Protein AF-A0A381NT68-F1 (afdb_monomer)

Foldseek 3Di:
DPPVVVLVCLLLDPDPSVVVVVVVVVVVVVVVLVVCCPDPPCNLVSLLVVLVVLLVVLQVVLLVLLQLLLQVLLLVLQVQLPDDDPCLLVLLLCLLLCLLVVLLVVVVVVLVVCLVVDVVSVVLPDPVLNVQSVCVSCVLSVVLSVLLCVLCPPVSSVSSLSSSLSSSSNSLSNVLSVLSNVLSVLVPDDDDPVVVVVVLVVSLVSNLVSLVLCQLLVPPPRHPSNSVVVSVVSNVSSVVSSCLLPDPPHSDPCSSVSSNVSSVSSNVSNSVSSNVSSNCVSVVVDVDDDRSVRSVVVD

Radius of gyration: 21.96 Å; Cα contacts (8 Å, |Δi|>4): 282; chains: 1; bounding box: 60×40×51 Å

Nearest PDB structures (foldseek):
  6iv3-assembly1_A  TM=1.806E-01  e=2.555E+00  Klebsiella pneumoniae IS53
  2d4c-assembly2_D  TM=2.344E-01  e=5.530E+00  Homo sapiens
  7jh5-assembly2_B  TM=1.763E-01  e=2.906E+00  synthetic construct

Secondary structure (DSSP, 8-state):
--HHHHHHHHHT--SGGGGHHHHHHHHHHHHHHHHHHT-TTTHHHHHHHHHHHHHHHHHHHHHHHHHHHHHHHHHHHHHHHSS--TTHHHHHHHHHHHHHHHHHHHHHHHHHHHHHH-HHHHTTSSHHHHHHHHHHHHHHHHHHHHHHHHHHGGGGGSHHHHHHHHHHHHHHHHHHHHHHHHHHHHTTS---HHHHHHHHHHHHHHHHHHHHHHHHTT-TT--TTTHHHHHHHHHHHHHHHHHHHHSTT-S-S-HHHHHHHHHHHHHHHHHHHHHHHHHHHHTT--S-S--HHHHHHT-

Solvent-accessible surface area (backbone atoms only — not comparable to full-atom values): 15620 Å² total; per-residue (Å²): 131,56,78,66,54,57,53,52,52,42,57,49,44,92,52,79,69,38,54,51,56,60,49,51,52,49,51,51,53,50,50,52,51,56,55,45,54,67,36,91,89,50,8,66,60,51,40,53,50,51,25,51,51,48,50,51,52,53,46,54,42,27,44,49,49,35,57,38,60,43,45,64,29,45,50,54,9,52,63,55,26,70,56,87,52,99,55,30,20,63,53,9,46,50,33,40,67,42,23,36,59,52,36,49,52,53,48,49,53,51,49,55,54,45,30,75,77,27,70,77,49,35,74,56,66,39,72,66,48,56,50,50,51,51,52,49,40,50,52,52,36,51,51,51,45,53,51,47,50,64,73,40,50,81,48,45,64,36,42,45,53,9,20,26,46,6,45,25,36,45,47,49,33,50,59,45,45,49,41,52,52,48,38,58,53,44,74,79,42,75,83,53,66,69,60,54,49,55,50,47,52,53,50,47,55,46,41,42,49,32,46,48,48,34,13,67,65,58,56,75,97,42,26,75,62,39,32,66,53,52,42,49,51,50,49,52,55,51,56,49,50,57,50,45,49,68,42,99,86,28,55,48,95,55,50,52,60,54,50,44,54,33,32,52,44,25,48,56,40,33,54,48,44,56,49,48,56,47,50,35,60,72,68,66,56,64,94,73,72,72,50,69,70,42,58,72,65,73,113

Organism: NCBI:txid408172

pLDDT: mean 74.35, std 14.59, range [37.28, 95.38]

Mean predicted aligned error: 11.03 Å

Sequence (299 aa):
MTRLEAVRDLSRSEHPTSLALPLVMGALCAGAIFWGLRNPEWGDSLRSMLGMGLVVIFIAWQFAQAWWMRVPFREFALVRSEVDGADASQQGQLLNALSPALWMAVGFVVFIVLARYSDSFNNQFDTFFKFSWVALMLGLGTTVFLLLRRMQGDAATDARVAAFSGWFALGYWGFLAYHAGVLLYSLSRDPSFVFDLVFMFITILVAIYSLSVQALKAEGIINRQNVIFYATAFTIAYGASSFFLTADEGLISDPKTVGRVAHIIVLASGMLVLLLANYNFLTGRGLMKKGFFEALRGQ

Structure (mmCIF, N/CA/C/O backbone):
data_AF-A0A381NT68-F1
#
_entry.id   AF-A0A381NT68-F1
#
loop_
_atom_site.group_PDB
_atom_site.id
_atom_site.type_symbol
_atom_site.label_atom_id
_atom_site.label_alt_id
_atom_site.label_comp_id
_atom_site.label_asym_id
_atom_site.label_entity_id
_atom_site.label_seq_id
_atom_site.pdbx_PDB_ins_code
_atom_site.Cartn_x
_atom_site.Cartn_y
_atom_site.Cartn_z
_atom_site.occupancy
_atom_site.B_iso_or_equiv
_atom_site.auth_seq_id
_atom_site.auth_comp_id
_atom_site.auth_asym_id
_atom_site.auth_atom_id
_atom_site.pdbx_PDB_model_num
ATOM 1 N N . MET A 1 1 ? 38.666 15.332 13.568 1.00 46.75 1 MET A N 1
ATOM 2 C CA . MET A 1 1 ? 37.367 14.948 12.980 1.00 46.75 1 MET A CA 1
ATOM 3 C C . MET A 1 1 ? 37.585 13.748 12.088 1.00 46.75 1 MET A C 1
ATOM 5 O O . MET A 1 1 ? 38.364 13.823 11.143 1.00 46.75 1 MET A O 1
ATOM 9 N N . THR A 1 2 ? 36.979 12.620 12.430 1.00 52.84 2 THR A N 1
ATOM 10 C CA . THR A 1 2 ? 37.013 11.426 11.578 1.00 52.84 2 THR A CA 1
ATOM 11 C C . THR A 1 2 ? 36.153 11.659 10.330 1.00 52.84 2 THR A C 1
ATOM 13 O O . THR A 1 2 ? 35.186 12.418 10.363 1.00 52.84 2 THR A O 1
ATOM 16 N N . ARG A 1 3 ? 36.485 11.021 9.197 1.00 54.34 3 ARG A N 1
ATOM 17 C CA . ARG A 1 3 ? 35.744 11.199 7.926 1.00 54.34 3 ARG A CA 1
ATOM 18 C C . ARG A 1 3 ? 34.244 10.871 8.053 1.00 54.34 3 ARG A C 1
ATOM 20 O O . ARG A 1 3 ? 33.433 11.443 7.336 1.00 54.34 3 ARG A O 1
ATOM 27 N N . LEU A 1 4 ? 33.885 9.999 8.996 1.00 55.06 4 LEU A N 1
ATOM 28 C CA . LEU A 1 4 ? 32.507 9.632 9.336 1.00 55.06 4 LEU A CA 1
ATOM 29 C C . LEU A 1 4 ? 31.750 10.730 10.100 1.00 55.06 4 LEU A C 1
ATOM 31 O O . LEU A 1 4 ? 30.555 10.906 9.874 1.00 55.06 4 LEU A O 1
ATOM 35 N N . GLU A 1 5 ? 32.425 11.498 10.958 1.00 55.91 5 GLU A N 1
ATOM 36 C CA . GLU A 1 5 ? 31.819 12.641 11.660 1.00 55.91 5 GLU A CA 1
ATOM 37 C C . GLU A 1 5 ? 31.488 13.774 10.688 1.00 55.91 5 GLU A C 1
ATOM 39 O O . GLU A 1 5 ? 30.392 14.317 10.746 1.00 55.91 5 GLU A O 1
ATOM 44 N N . ALA A 1 6 ? 32.370 14.050 9.723 1.00 59.44 6 ALA A N 1
ATOM 45 C CA . ALA A 1 6 ? 32.128 15.073 8.706 1.00 59.44 6 ALA A CA 1
ATOM 46 C C . ALA A 1 6 ? 30.914 14.745 7.814 1.00 59.44 6 ALA A C 1
ATOM 48 O O . ALA A 1 6 ? 30.095 15.618 7.539 1.00 59.44 6 ALA A O 1
ATOM 49 N N . VAL A 1 7 ? 30.757 13.478 7.404 1.00 57.12 7 VAL A N 1
ATOM 50 C CA . VAL A 1 7 ? 29.578 13.016 6.643 1.00 57.12 7 VAL A CA 1
ATOM 51 C C . VAL A 1 7 ? 28.308 13.104 7.492 1.00 57.12 7 VAL A C 1
ATOM 53 O O . VAL A 1 7 ? 27.263 13.533 7.001 1.00 57.12 7 VAL A O 1
ATOM 56 N N . ARG A 1 8 ? 28.395 12.750 8.779 1.00 55.47 8 ARG A N 1
ATOM 57 C CA . ARG A 1 8 ? 27.272 12.851 9.717 1.00 55.47 8 ARG A CA 1
ATOM 58 C C . ARG A 1 8 ? 26.826 14.300 9.911 1.00 55.47 8 ARG A C 1
ATOM 60 O O . ARG A 1 8 ? 25.625 14.559 9.881 1.00 55.47 8 ARG A O 1
ATOM 67 N N . ASP A 1 9 ? 27.760 15.229 10.061 1.00 59.91 9 ASP A N 1
ATOM 68 C CA . ASP A 1 9 ? 27.459 16.642 10.293 1.00 59.91 9 ASP A CA 1
ATOM 69 C C . ASP A 1 9 ? 26.921 17.324 9.022 1.00 59.91 9 ASP A C 1
ATOM 71 O O . ASP A 1 9 ? 25.969 18.098 9.099 1.00 59.91 9 ASP A O 1
ATOM 75 N N . LEU A 1 10 ? 27.418 16.948 7.834 1.00 57.28 10 LEU A N 1
ATOM 76 C CA . LEU A 1 10 ? 26.854 17.372 6.543 1.00 57.28 10 LEU A CA 1
ATOM 77 C C . LEU A 1 10 ? 25.432 16.843 6.311 1.00 57.28 10 LEU A C 1
ATOM 79 O O . LEU A 1 10 ? 24.591 17.580 5.803 1.00 57.28 10 LEU A O 1
ATOM 83 N N . SER A 1 11 ? 25.142 15.601 6.716 1.00 51.97 11 SER A N 1
ATOM 84 C CA . SER A 1 11 ? 23.798 15.009 6.593 1.00 51.97 11 SER A CA 1
ATOM 85 C C . SER A 1 11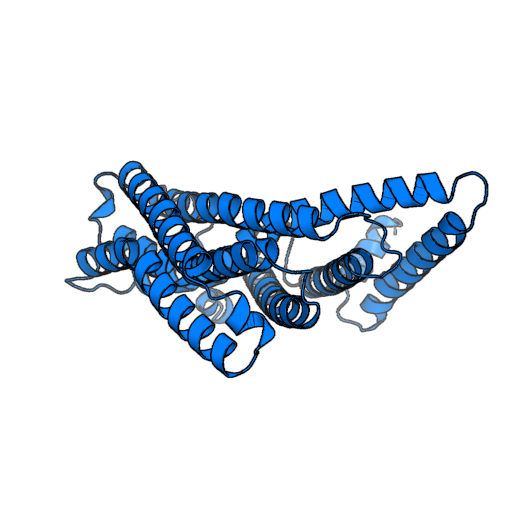 ? 22.748 15.640 7.518 1.00 51.97 11 SER A C 1
ATOM 87 O O . SER A 1 11 ? 21.554 15.463 7.292 1.00 51.97 11 SER A O 1
ATOM 89 N N . ARG A 1 12 ? 23.192 16.354 8.562 1.00 55.38 12 ARG A N 1
ATOM 90 C CA . ARG A 1 12 ? 22.350 16.998 9.585 1.00 55.38 12 ARG A CA 1
ATOM 91 C C . ARG A 1 12 ? 22.289 18.521 9.448 1.00 55.38 12 ARG A C 1
ATOM 93 O O . ARG A 1 12 ? 21.666 19.169 10.284 1.00 55.38 12 ARG A O 1
ATOM 100 N N . SER A 1 13 ? 22.967 19.099 8.456 1.00 56.06 13 SER A N 1
ATOM 101 C CA . SER A 1 13 ? 23.083 20.551 8.326 1.00 56.06 13 SER A CA 1
ATOM 102 C C . SER A 1 13 ? 21.838 21.151 7.652 1.00 56.06 13 SER A C 1
ATOM 104 O O . SER A 1 13 ? 21.395 20.690 6.600 1.00 56.06 13 SER A O 1
ATOM 106 N N . GLU A 1 14 ? 21.271 22.194 8.264 1.00 53.69 14 GLU A N 1
ATOM 107 C CA . GLU A 1 14 ? 20.114 22.946 7.742 1.00 53.69 14 GLU A CA 1
ATOM 108 C C . GLU A 1 14 ? 20.498 23.918 6.608 1.00 53.69 14 GLU A C 1
ATOM 110 O O . GLU A 1 14 ? 19.637 24.518 5.966 1.00 53.69 14 GLU A O 1
ATOM 115 N N . HIS A 1 15 ? 21.796 24.076 6.336 1.00 56.41 15 HIS A N 1
ATOM 116 C CA . HIS A 1 15 ? 22.302 24.963 5.293 1.00 56.41 15 HIS A CA 1
ATOM 117 C C . HIS A 1 15 ? 22.170 24.312 3.903 1.00 56.41 15 HIS A C 1
ATOM 119 O O . HIS A 1 15 ? 22.427 23.117 3.777 1.00 56.41 15 HIS A O 1
ATOM 125 N N . PRO A 1 16 ? 21.895 25.071 2.821 1.00 55.91 16 PRO A N 1
ATOM 126 C CA . PRO A 1 16 ? 21.795 24.541 1.450 1.00 55.91 16 PRO A CA 1
ATOM 127 C C . PRO A 1 16 ? 23.047 23.796 0.949 1.00 55.91 16 PRO A C 1
ATOM 129 O O . PRO A 1 16 ? 22.972 23.043 -0.019 1.00 55.91 16 PRO A O 1
ATOM 132 N N . THR A 1 17 ? 24.195 23.940 1.619 1.00 57.81 17 THR A N 1
ATOM 133 C CA . THR A 1 17 ? 25.401 23.133 1.373 1.00 57.81 17 THR A CA 1
ATOM 134 C C . THR A 1 17 ? 25.223 21.648 1.715 1.00 57.81 17 THR A C 1
ATOM 136 O O . THR A 1 17 ? 25.978 20.827 1.195 1.00 57.81 17 THR A O 1
ATOM 139 N N . SER A 1 18 ? 24.209 21.262 2.499 1.00 55.94 18 SER A N 1
ATOM 140 C CA . SER A 1 18 ? 23.837 19.856 2.728 1.00 55.94 18 SER A CA 1
ATOM 141 C C . SER A 1 18 ? 23.364 19.139 1.460 1.00 55.94 18 SER A C 1
ATOM 143 O O . SER A 1 18 ? 23.490 17.919 1.382 1.00 55.94 18 SER A O 1
ATOM 145 N N . LEU A 1 19 ? 22.905 19.872 0.435 1.00 57.62 19 LEU A N 1
ATOM 146 C CA . LEU A 1 19 ? 22.553 19.322 -0.882 1.00 57.62 19 LEU A CA 1
ATOM 147 C C . LEU A 1 19 ? 23.780 19.036 -1.758 1.00 57.62 19 LEU A C 1
ATOM 149 O O . LEU A 1 19 ? 23.707 18.204 -2.662 1.00 57.62 19 LEU A O 1
ATOM 153 N N . ALA A 1 20 ? 24.921 19.676 -1.485 1.00 66.44 20 ALA A N 1
ATOM 154 C CA . ALA A 1 20 ? 26.130 19.505 -2.287 1.00 66.44 20 ALA A CA 1
ATOM 155 C C . ALA A 1 20 ? 26.689 18.080 -2.184 1.00 66.44 20 ALA A C 1
ATOM 157 O O . ALA A 1 20 ? 27.113 17.511 -3.185 1.00 66.44 20 ALA A O 1
ATOM 158 N N . LEU A 1 21 ? 26.650 17.474 -0.994 1.00 63.72 21 LEU A N 1
ATOM 159 C CA . LEU A 1 21 ? 27.152 16.115 -0.785 1.00 63.72 21 LEU A CA 1
ATOM 160 C C . LEU A 1 21 ? 26.331 15.051 -1.554 1.00 63.72 21 LEU A C 1
ATOM 162 O O . LEU A 1 21 ? 26.947 14.288 -2.302 1.00 63.72 21 LEU A O 1
ATOM 166 N N . PRO A 1 22 ? 24.984 15.009 -1.462 1.00 58.69 22 PRO A N 1
ATOM 167 C CA . PRO A 1 22 ? 24.147 14.157 -2.309 1.00 58.69 22 PRO A CA 1
ATOM 168 C C . PRO A 1 22 ? 24.392 14.362 -3.804 1.00 58.69 22 PRO A C 1
ATOM 170 O O . PRO A 1 22 ? 24.478 13.386 -4.544 1.00 58.69 22 PRO A O 1
ATOM 173 N N . LEU A 1 23 ? 24.536 15.615 -4.250 1.00 63.38 23 LEU A N 1
ATOM 174 C CA . LEU A 1 23 ? 24.749 15.936 -5.661 1.00 63.38 23 LEU A CA 1
ATOM 175 C C . LEU A 1 23 ? 26.112 15.455 -6.163 1.00 63.38 23 LEU A C 1
ATOM 177 O O . LEU A 1 23 ? 26.181 14.816 -7.208 1.00 63.38 23 LEU A O 1
ATOM 181 N N . VAL A 1 24 ? 27.189 15.708 -5.415 1.00 73.25 24 VAL A N 1
ATOM 182 C CA . VAL A 1 24 ? 28.545 15.271 -5.782 1.00 73.25 24 VAL A CA 1
ATOM 183 C C . VAL A 1 24 ? 28.647 13.749 -5.756 1.00 73.25 24 VAL A C 1
ATOM 185 O O . VAL A 1 24 ? 29.158 13.160 -6.706 1.00 73.25 24 VAL A O 1
ATOM 188 N N . MET A 1 25 ? 28.124 13.090 -4.717 1.00 67.62 25 MET A N 1
ATOM 189 C CA . MET A 1 25 ? 28.083 11.625 -4.681 1.00 67.62 25 MET A CA 1
ATOM 190 C C . MET A 1 25 ? 27.246 11.055 -5.825 1.00 67.62 25 MET A C 1
ATOM 192 O O . MET A 1 25 ? 27.678 10.101 -6.467 1.00 67.62 25 MET A O 1
ATOM 196 N N . GLY A 1 26 ? 26.082 11.646 -6.102 1.00 66.19 26 GLY A N 1
ATOM 197 C CA . GLY A 1 26 ? 25.217 11.247 -7.208 1.00 66.19 26 GLY A CA 1
ATOM 198 C C . GLY A 1 26 ? 25.921 11.374 -8.555 1.00 66.19 26 GLY A C 1
ATOM 199 O O . GLY A 1 26 ? 25.925 10.421 -9.329 1.00 66.19 26 GLY A O 1
ATOM 200 N N . ALA A 1 27 ? 26.591 12.501 -8.803 1.00 70.62 27 ALA A N 1
ATOM 201 C CA . ALA A 1 27 ? 27.352 12.743 -10.025 1.00 70.62 27 ALA A CA 1
ATOM 202 C C . ALA A 1 27 ? 28.530 11.770 -10.183 1.00 70.62 27 ALA A C 1
ATOM 204 O O . ALA A 1 27 ? 28.732 11.227 -11.268 1.00 70.62 27 ALA A O 1
ATOM 205 N N . LEU A 1 28 ? 29.277 11.497 -9.107 1.00 72.31 28 LEU A N 1
ATOM 206 C CA . LEU A 1 28 ? 30.378 10.528 -9.125 1.00 72.31 28 LEU A CA 1
ATOM 207 C C . LEU A 1 28 ? 29.882 9.103 -9.387 1.00 72.31 28 LEU A C 1
ATOM 209 O O . LEU A 1 28 ? 30.454 8.403 -10.220 1.00 72.31 28 LEU A O 1
ATOM 213 N N . CYS A 1 29 ? 28.802 8.683 -8.724 1.00 72.25 29 CYS A N 1
ATOM 214 C CA . CYS A 1 29 ? 28.205 7.367 -8.946 1.00 72.25 29 CYS A CA 1
ATOM 215 C C . CYS A 1 29 ? 27.664 7.237 -10.374 1.00 72.25 29 CYS A C 1
ATOM 217 O O . CYS A 1 29 ? 27.936 6.243 -11.043 1.00 72.25 29 CYS A O 1
ATOM 219 N N . ALA A 1 30 ? 26.952 8.253 -10.870 1.00 69.50 30 ALA A N 1
ATOM 220 C CA . ALA A 1 30 ? 26.434 8.279 -12.234 1.00 69.50 30 ALA A CA 1
ATOM 221 C C . ALA A 1 30 ? 27.566 8.240 -13.272 1.00 69.50 30 ALA A C 1
ATOM 223 O O . ALA A 1 30 ? 27.490 7.471 -14.227 1.00 69.50 30 ALA A O 1
ATOM 224 N N . GLY A 1 31 ? 28.639 9.007 -13.060 1.00 69.81 31 GLY A N 1
ATOM 225 C CA . GLY A 1 31 ? 29.823 9.000 -13.919 1.00 69.81 31 GLY A CA 1
ATOM 226 C C . GLY A 1 31 ? 30.535 7.646 -13.937 1.00 69.81 31 GLY A C 1
ATOM 227 O O . GLY A 1 31 ? 30.887 7.157 -15.009 1.00 69.81 31 GLY A O 1
ATOM 228 N N . ALA A 1 32 ? 30.688 7.004 -12.774 1.00 75.31 32 ALA A N 1
ATOM 229 C CA . ALA A 1 32 ? 31.284 5.672 -12.663 1.00 75.31 32 ALA A CA 1
ATOM 230 C C . ALA A 1 32 ? 30.448 4.602 -13.383 1.00 75.31 32 ALA A C 1
ATOM 232 O O . ALA A 1 32 ? 30.998 3.796 -14.133 1.00 75.31 32 ALA A O 1
ATOM 233 N N . ILE A 1 33 ? 29.122 4.626 -13.209 1.00 75.62 33 ILE A N 1
ATOM 234 C CA . ILE A 1 33 ? 28.195 3.725 -13.910 1.00 75.62 33 ILE A CA 1
ATOM 235 C C . ILE A 1 33 ? 28.261 3.965 -15.419 1.00 75.62 33 ILE A C 1
ATOM 237 O O . ILE A 1 33 ? 28.401 3.016 -16.184 1.00 75.62 33 ILE A O 1
ATOM 241 N N . PHE A 1 34 ? 28.211 5.224 -15.858 1.00 74.62 34 PHE A N 1
ATOM 242 C CA . PHE A 1 34 ? 28.262 5.583 -17.274 1.00 74.62 34 PHE A CA 1
ATOM 243 C C . PHE A 1 34 ? 29.547 5.105 -17.952 1.00 74.62 34 PHE A C 1
ATOM 245 O O . PHE A 1 34 ? 29.497 4.525 -19.037 1.00 74.62 34 PHE A O 1
ATOM 252 N N . TRP A 1 35 ? 30.697 5.333 -17.314 1.00 75.94 35 TRP A N 1
ATOM 253 C CA . TRP A 1 35 ? 31.979 4.887 -17.849 1.00 75.94 35 TRP A CA 1
ATOM 254 C C . TRP A 1 35 ? 32.077 3.361 -17.853 1.00 75.94 35 TRP A C 1
ATOM 256 O O . TRP A 1 35 ? 32.504 2.776 -18.846 1.00 75.94 35 TRP A O 1
ATOM 266 N N . GLY A 1 36 ? 31.609 2.711 -16.786 1.00 80.12 36 GLY A N 1
ATOM 267 C CA . GLY A 1 36 ? 31.635 1.260 -16.690 1.00 80.12 36 GLY A CA 1
ATOM 268 C C . GLY A 1 36 ? 30.736 0.552 -17.701 1.00 80.12 36 GLY A C 1
ATOM 269 O O . GLY A 1 36 ? 31.149 -0.439 -18.294 1.00 80.12 36 GLY A O 1
ATOM 270 N N . LEU A 1 37 ? 29.545 1.089 -17.976 1.00 76.50 37 LEU A N 1
ATOM 271 C CA . LEU A 1 37 ? 28.632 0.539 -18.985 1.00 76.50 37 LEU A CA 1
ATOM 272 C C . LEU A 1 37 ? 29.198 0.610 -20.411 1.00 76.50 37 LEU A C 1
ATOM 274 O O . LEU A 1 37 ? 28.753 -0.139 -21.274 1.00 76.50 37 LEU A O 1
ATOM 278 N N . ARG A 1 38 ? 30.163 1.500 -20.671 1.00 78.25 38 ARG A N 1
ATOM 279 C CA . ARG A 1 38 ? 30.839 1.634 -21.972 1.00 78.25 38 ARG A CA 1
ATOM 280 C C . ARG A 1 38 ? 32.110 0.795 -22.086 1.00 78.25 38 ARG A C 1
ATOM 282 O O . ARG A 1 38 ? 32.767 0.848 -23.124 1.00 78.25 38 ARG A O 1
ATOM 289 N N . ASN A 1 39 ? 32.486 0.053 -21.043 1.00 84.25 39 ASN A N 1
ATOM 290 C CA . ASN A 1 39 ? 33.655 -0.806 -21.110 1.00 84.25 39 ASN A CA 1
ATOM 291 C C . ASN A 1 39 ? 33.363 -2.044 -21.988 1.00 84.25 39 ASN A C 1
ATOM 293 O O . ASN A 1 39 ? 32.396 -2.754 -21.714 1.00 84.25 39 ASN A O 1
ATOM 297 N N . PRO A 1 40 ? 34.185 -2.336 -23.011 1.00 84.31 40 PRO A N 1
ATOM 298 C CA . PRO A 1 40 ? 33.915 -3.417 -23.959 1.00 84.31 40 PRO A CA 1
ATOM 299 C C . PRO A 1 40 ? 34.080 -4.829 -23.376 1.00 84.31 40 PRO A C 1
ATOM 301 O O . PRO A 1 40 ? 33.546 -5.772 -23.948 1.00 84.31 40 PRO A O 1
ATOM 304 N N . GLU A 1 41 ? 34.803 -5.002 -22.265 1.00 87.38 41 GLU A N 1
ATOM 305 C CA . GLU A 1 41 ? 35.060 -6.326 -21.677 1.00 87.38 41 GLU A CA 1
ATOM 306 C C . GLU A 1 41 ? 34.010 -6.729 -20.634 1.00 87.38 41 GLU A C 1
ATOM 308 O O . GLU A 1 41 ? 33.671 -7.904 -20.510 1.00 87.38 41 GLU A O 1
ATOM 313 N N . TRP A 1 42 ? 33.493 -5.767 -19.865 1.00 83.38 42 TRP A N 1
ATOM 314 C CA . TRP A 1 42 ? 32.601 -6.042 -18.730 1.00 83.38 42 TRP A CA 1
ATOM 315 C C . TRP A 1 42 ? 31.348 -5.162 -18.673 1.00 83.38 42 TRP A C 1
ATOM 317 O O . TRP A 1 42 ? 30.547 -5.319 -17.749 1.00 83.38 42 TRP A O 1
ATOM 327 N N . GLY A 1 43 ? 31.126 -4.282 -19.653 1.00 80.62 43 GLY A N 1
ATOM 328 C CA . GLY A 1 43 ? 29.952 -3.406 -19.715 1.00 80.62 43 GLY A CA 1
ATOM 329 C C . GLY A 1 43 ? 28.627 -4.171 -19.722 1.00 80.62 43 GLY A C 1
ATOM 330 O O . GLY A 1 43 ? 27.715 -3.810 -18.977 1.00 80.62 43 GLY A O 1
ATOM 331 N N . ASP A 1 44 ? 28.541 -5.280 -20.460 1.00 79.12 44 ASP A N 1
ATOM 332 C CA . ASP A 1 44 ? 27.335 -6.123 -20.510 1.00 79.12 44 ASP A CA 1
ATOM 333 C C . ASP A 1 44 ? 27.074 -6.853 -19.187 1.00 79.12 44 ASP A C 1
ATOM 335 O O . ASP A 1 44 ? 25.937 -6.923 -18.714 1.00 79.12 44 ASP A O 1
ATOM 339 N N . SER A 1 45 ? 28.134 -7.341 -18.536 1.00 80.56 45 SER A N 1
ATOM 340 C CA . SER A 1 45 ? 28.038 -7.959 -17.209 1.00 80.56 45 SER A CA 1
ATOM 341 C C . SER A 1 45 ? 27.596 -6.938 -16.156 1.00 80.56 45 SER A C 1
ATOM 343 O O . SER A 1 45 ? 26.687 -7.202 -15.366 1.00 80.56 45 SER A O 1
ATOM 345 N N . LEU A 1 46 ? 28.156 -5.723 -16.201 1.00 78.06 46 LEU A N 1
ATOM 346 C CA . LEU A 1 46 ? 27.743 -4.611 -15.347 1.00 78.06 46 LEU A CA 1
ATOM 347 C C . LEU A 1 46 ? 26.283 -4.219 -15.602 1.00 78.06 46 LEU A C 1
ATOM 349 O O . LEU A 1 46 ? 25.545 -4.007 -14.642 1.00 78.06 46 LEU A O 1
ATOM 353 N N . ARG A 1 47 ? 25.845 -4.165 -16.867 1.00 74.81 47 ARG A N 1
ATOM 354 C CA . ARG A 1 47 ? 24.447 -3.917 -17.247 1.00 74.81 47 ARG A CA 1
ATOM 355 C C . ARG A 1 47 ? 23.538 -4.988 -16.638 1.00 74.81 47 ARG A C 1
ATOM 357 O O . ARG A 1 47 ? 22.589 -4.651 -15.938 1.00 74.81 47 ARG A O 1
ATOM 364 N N . SER A 1 48 ? 23.862 -6.269 -16.796 1.00 74.69 48 SER A N 1
ATOM 365 C CA . SER A 1 48 ? 23.074 -7.356 -16.198 1.00 74.69 48 SER A CA 1
ATOM 366 C C . SER A 1 48 ? 23.036 -7.285 -14.665 1.00 74.69 48 SER A C 1
ATOM 368 O O . SER A 1 48 ? 21.980 -7.480 -14.062 1.00 74.69 48 SER A O 1
ATOM 370 N N . MET A 1 49 ? 24.167 -6.989 -14.017 1.00 76.19 49 MET A N 1
ATOM 371 C CA . MET A 1 49 ? 24.260 -6.872 -12.557 1.00 76.19 49 MET A CA 1
ATOM 372 C C . MET A 1 49 ? 23.439 -5.690 -12.031 1.00 76.19 49 MET A C 1
ATOM 374 O O . MET A 1 49 ? 22.685 -5.841 -11.070 1.00 76.19 49 MET A O 1
ATOM 378 N N . LEU A 1 50 ? 23.551 -4.519 -12.666 1.00 73.94 50 LEU A N 1
ATOM 379 C CA . LEU A 1 50 ? 22.771 -3.334 -12.314 1.00 73.94 50 LEU A CA 1
ATOM 380 C C . LEU A 1 50 ? 21.278 -3.555 -12.568 1.00 73.94 50 LEU A C 1
ATOM 382 O O . LEU A 1 50 ? 20.469 -3.148 -11.740 1.00 73.94 50 LEU A O 1
ATOM 386 N N . GLY A 1 51 ? 20.906 -4.250 -13.646 1.00 69.88 51 GLY A N 1
ATOM 387 C CA . GLY A 1 51 ? 19.519 -4.626 -13.922 1.00 69.88 51 GLY A CA 1
ATOM 388 C C . GLY A 1 51 ? 18.945 -5.527 -12.834 1.00 69.88 51 GLY A C 1
ATOM 389 O O . GLY A 1 51 ? 17.878 -5.242 -12.296 1.00 69.88 51 GLY A O 1
ATOM 390 N N . MET A 1 52 ? 19.691 -6.552 -12.414 1.00 70.25 52 MET A N 1
ATOM 391 C CA . MET A 1 52 ? 19.289 -7.416 -11.301 1.00 70.25 52 MET A CA 1
ATOM 392 C C . MET A 1 52 ? 19.211 -6.649 -9.972 1.00 70.25 52 MET A C 1
ATOM 394 O O . MET A 1 52 ? 18.251 -6.809 -9.219 1.00 70.25 52 MET A O 1
ATOM 398 N N . GLY A 1 53 ? 20.178 -5.770 -9.700 1.00 72.44 53 GLY A N 1
ATOM 399 C CA . GLY A 1 53 ? 20.160 -4.890 -8.532 1.00 72.44 53 GLY A CA 1
ATOM 400 C C . GLY A 1 53 ? 18.937 -3.970 -8.514 1.00 72.44 53 GLY A C 1
ATOM 401 O O . GLY A 1 53 ? 18.286 -3.835 -7.478 1.00 72.44 53 GLY A O 1
ATOM 402 N N . LEU A 1 54 ? 18.568 -3.398 -9.664 1.00 69.56 54 LEU A N 1
ATOM 403 C CA . LEU A 1 54 ? 17.363 -2.585 -9.817 1.00 69.56 54 LEU A CA 1
ATOM 404 C C . LEU A 1 54 ? 16.091 -3.397 -9.579 1.00 69.56 54 LEU A C 1
ATOM 406 O O . LEU A 1 54 ? 15.206 -2.894 -8.897 1.00 69.56 54 LEU A O 1
ATOM 410 N N . VAL A 1 55 ? 16.006 -4.647 -10.051 1.00 68.06 55 VAL A N 1
ATOM 411 C CA . VAL A 1 55 ? 14.874 -5.540 -9.730 1.00 68.06 55 VAL A CA 1
ATOM 412 C C . VAL A 1 55 ? 14.752 -5.745 -8.225 1.00 68.06 55 VAL A C 1
ATOM 414 O O . VAL A 1 55 ? 13.660 -5.617 -7.679 1.00 68.06 55 VAL A O 1
ATOM 417 N N . VAL A 1 56 ? 15.859 -6.033 -7.535 1.00 72.06 56 VAL A N 1
ATOM 418 C CA . VAL A 1 56 ? 15.850 -6.249 -6.079 1.00 72.06 56 VAL A CA 1
ATOM 419 C C . VAL A 1 56 ? 15.417 -4.986 -5.339 1.00 72.06 56 VAL A C 1
ATOM 421 O O . VAL A 1 56 ? 14.554 -5.059 -4.464 1.00 72.06 56 VAL A O 1
ATOM 424 N N . ILE A 1 57 ? 15.967 -3.825 -5.706 1.00 71.25 57 ILE A N 1
ATOM 425 C CA . ILE A 1 57 ? 15.579 -2.531 -5.128 1.00 71.25 57 ILE A CA 1
ATOM 426 C C . ILE A 1 57 ? 14.098 -2.260 -5.396 1.00 71.25 57 ILE A C 1
ATOM 428 O O . ILE A 1 57 ? 13.370 -1.884 -4.480 1.00 71.25 57 ILE A O 1
ATOM 432 N N . PHE A 1 58 ? 13.635 -2.500 -6.621 1.00 71.12 58 PHE A N 1
ATOM 433 C CA . PHE A 1 58 ? 12.247 -2.303 -7.020 1.00 71.12 58 PHE A CA 1
ATOM 434 C C . PHE A 1 58 ? 11.286 -3.240 -6.279 1.00 71.12 58 PHE A C 1
ATOM 436 O O . PHE A 1 58 ? 10.201 -2.816 -5.895 1.00 71.12 58 PHE A O 1
ATOM 443 N N . ILE A 1 59 ? 11.680 -4.487 -6.011 1.00 71.00 59 ILE A N 1
ATOM 444 C CA . ILE A 1 59 ? 10.917 -5.435 -5.187 1.00 71.00 59 ILE A CA 1
ATOM 445 C C . ILE A 1 59 ? 10.880 -4.984 -3.725 1.00 71.00 59 ILE A C 1
ATOM 447 O O . ILE A 1 59 ? 9.802 -4.899 -3.136 1.00 71.00 59 ILE A O 1
ATOM 451 N N . ALA A 1 60 ? 12.034 -4.669 -3.131 1.00 74.38 60 ALA A N 1
ATOM 452 C CA . ALA A 1 60 ? 12.113 -4.178 -1.755 1.00 74.38 60 ALA A CA 1
ATOM 453 C C . ALA A 1 60 ? 11.285 -2.897 -1.574 1.00 74.38 60 ALA A C 1
ATOM 455 O O . ALA A 1 60 ? 10.645 -2.692 -0.541 1.00 74.38 60 ALA A O 1
ATOM 456 N N . TRP A 1 61 ? 11.238 -2.071 -2.616 1.00 76.25 61 TRP A N 1
ATOM 457 C CA . TRP A 1 61 ? 10.419 -0.876 -2.664 1.00 76.25 61 TRP A CA 1
ATOM 458 C C . TRP A 1 61 ? 8.926 -1.159 -2.549 1.00 76.25 61 TRP A C 1
ATOM 460 O O . TRP A 1 61 ? 8.246 -0.467 -1.799 1.00 76.25 61 TRP A O 1
ATOM 470 N N . GLN A 1 62 ? 8.410 -2.188 -3.220 1.00 76.56 62 GLN A N 1
ATOM 471 C CA . GLN A 1 62 ? 6.992 -2.548 -3.127 1.00 76.56 62 GLN A CA 1
ATOM 472 C C . GLN A 1 62 ? 6.572 -2.858 -1.684 1.00 76.56 62 GLN A C 1
ATOM 474 O O . GLN A 1 62 ? 5.518 -2.419 -1.218 1.00 76.56 62 GLN A O 1
ATOM 479 N N . PHE A 1 63 ? 7.439 -3.550 -0.938 1.00 78.75 63 PHE A N 1
ATOM 480 C CA . PHE A 1 63 ? 7.234 -3.780 0.493 1.00 78.75 63 PHE A CA 1
ATOM 481 C C . PHE A 1 63 ? 7.280 -2.476 1.292 1.00 78.75 63 PHE A C 1
ATOM 483 O O . PHE A 1 63 ? 6.420 -2.239 2.142 1.00 78.75 63 PHE A O 1
ATOM 490 N N . ALA A 1 64 ? 8.272 -1.623 1.025 1.00 76.25 64 ALA A N 1
ATOM 491 C CA . ALA A 1 64 ? 8.422 -0.341 1.706 1.00 76.25 64 ALA A CA 1
ATOM 492 C C . ALA A 1 64 ? 7.224 0.588 1.450 1.00 76.25 64 ALA A C 1
ATOM 494 O O . ALA A 1 64 ? 6.740 1.232 2.380 1.00 76.25 64 ALA A O 1
ATOM 495 N N . GLN A 1 65 ? 6.693 0.599 0.226 1.00 74.75 65 GLN A N 1
ATOM 496 C CA . GLN A 1 65 ? 5.496 1.338 -0.155 1.00 74.75 65 GLN A CA 1
ATOM 497 C C . GLN A 1 65 ? 4.294 0.877 0.671 1.00 74.75 65 GLN A C 1
ATOM 499 O O . GLN A 1 65 ? 3.696 1.691 1.374 1.00 74.75 65 GLN A O 1
ATOM 504 N N . ALA A 1 66 ? 3.981 -0.423 0.674 1.00 82.25 66 ALA A N 1
ATOM 505 C CA . ALA A 1 66 ? 2.892 -0.960 1.491 1.00 82.25 66 ALA A CA 1
ATOM 506 C C . ALA A 1 66 ? 3.079 -0.622 2.982 1.00 82.25 66 ALA A C 1
ATOM 508 O O . ALA A 1 66 ? 2.144 -0.187 3.665 1.00 82.25 66 ALA A O 1
ATOM 509 N N . TRP A 1 67 ? 4.306 -0.752 3.488 1.00 82.31 67 TRP A N 1
ATOM 510 C CA . TRP A 1 67 ? 4.639 -0.445 4.874 1.00 82.31 67 TRP A CA 1
ATOM 511 C C . TRP A 1 67 ? 4.408 1.032 5.207 1.00 82.31 67 TRP A C 1
ATOM 513 O O . TRP A 1 67 ? 3.743 1.330 6.199 1.00 82.31 67 TRP A O 1
ATOM 523 N N . TRP A 1 68 ? 4.918 1.970 4.411 1.00 75.38 68 TRP A N 1
ATOM 524 C CA . TRP A 1 68 ? 4.819 3.405 4.691 1.00 75.38 68 TRP A CA 1
ATOM 525 C C . TRP A 1 68 ? 3.427 3.975 4.459 1.00 75.38 68 TRP A C 1
ATOM 527 O O . TRP A 1 68 ? 2.996 4.809 5.257 1.00 75.38 68 TRP A O 1
ATOM 537 N N . MET A 1 69 ? 2.691 3.475 3.462 1.00 75.56 69 MET A N 1
ATOM 538 C CA . MET A 1 69 ? 1.292 3.853 3.234 1.00 75.56 69 MET A CA 1
ATOM 539 C C . MET A 1 69 ? 0.418 3.569 4.460 1.00 75.56 69 MET A C 1
ATOM 541 O O . MET A 1 69 ? -0.594 4.232 4.653 1.00 75.56 69 MET A O 1
ATOM 545 N N . ARG A 1 70 ? 0.824 2.654 5.355 1.00 84.69 70 ARG A N 1
ATOM 546 C CA . ARG A 1 70 ? 0.083 2.362 6.592 1.00 84.69 70 ARG A CA 1
ATOM 547 C C . ARG A 1 70 ? -0.014 3.556 7.532 1.00 84.69 70 ARG A C 1
ATOM 549 O O . ARG A 1 70 ? -0.989 3.656 8.262 1.00 84.69 70 ARG A O 1
ATOM 556 N N . VAL A 1 71 ? 1.007 4.412 7.574 1.00 79.25 71 VAL A N 1
ATOM 557 C CA . VAL A 1 71 ? 1.141 5.450 8.604 1.00 79.25 71 VAL A CA 1
ATOM 558 C C . VAL A 1 71 ? -0.036 6.430 8.587 1.00 79.25 71 VAL A C 1
ATOM 560 O O . VAL A 1 71 ? -0.702 6.516 9.616 1.00 79.25 71 VAL A O 1
ATOM 563 N N . PRO A 1 72 ? -0.383 7.107 7.474 1.00 73.50 72 PRO A N 1
ATOM 564 C CA . PRO A 1 72 ? -1.526 8.026 7.462 1.00 73.50 72 PRO A CA 1
ATOM 565 C C . PRO A 1 72 ? -2.853 7.347 7.821 1.00 73.50 72 PRO A C 1
ATOM 567 O O . PRO A 1 72 ? -3.616 7.882 8.624 1.00 73.50 72 PRO A O 1
ATOM 570 N N . PHE A 1 73 ? -3.119 6.152 7.285 1.00 82.12 73 PHE A N 1
ATOM 571 C CA . PHE A 1 73 ? -4.361 5.428 7.573 1.00 82.12 73 PHE A CA 1
ATOM 572 C C . PHE A 1 73 ? -4.437 4.974 9.029 1.00 82.12 73 PHE A C 1
ATOM 574 O O . PHE A 1 73 ? -5.504 5.020 9.635 1.00 82.12 73 PHE A O 1
ATOM 581 N N . ARG A 1 74 ? -3.302 4.579 9.610 1.00 85.12 74 ARG A N 1
ATOM 582 C CA . ARG A 1 74 ? -3.197 4.225 11.024 1.00 85.12 74 ARG A CA 1
ATOM 583 C C . ARG A 1 74 ? -3.472 5.431 11.906 1.00 85.12 74 ARG A C 1
ATOM 585 O O . ARG A 1 74 ? -4.269 5.307 12.823 1.00 85.12 74 ARG A O 1
ATOM 592 N N . GLU A 1 75 ? -2.839 6.571 11.644 1.00 80.12 75 GLU A N 1
ATOM 593 C CA . GLU A 1 75 ? -3.055 7.788 12.440 1.00 80.12 75 GLU A CA 1
ATOM 594 C C . GLU A 1 75 ? -4.522 8.219 12.393 1.00 80.12 75 GLU A C 1
ATOM 596 O O . GLU A 1 75 ? -5.119 8.509 13.426 1.00 80.12 75 GLU A O 1
ATOM 601 N N . PHE A 1 76 ? -5.130 8.180 11.207 1.00 79.38 76 PHE A N 1
ATOM 602 C CA . PHE A 1 76 ? -6.552 8.460 11.053 1.00 79.38 76 PHE A CA 1
ATOM 603 C C . PHE A 1 76 ? -7.430 7.472 11.839 1.00 79.38 76 PHE A C 1
ATOM 605 O O . PHE A 1 76 ? -8.353 7.887 12.538 1.00 79.38 76 PHE A O 1
ATOM 612 N N . ALA A 1 77 ? -7.129 6.174 11.762 1.00 85.88 77 ALA A N 1
ATOM 613 C CA . ALA A 1 77 ? -7.870 5.137 12.472 1.00 85.88 77 ALA A CA 1
ATOM 614 C C . ALA A 1 77 ? -7.727 5.237 13.998 1.00 85.88 77 ALA A C 1
ATOM 616 O O . ALA A 1 77 ? -8.708 5.019 14.703 1.00 85.88 77 ALA A O 1
ATOM 617 N N . LEU A 1 78 ? -6.544 5.604 14.506 1.00 84.81 78 LEU A N 1
ATOM 618 C CA . LEU A 1 78 ? -6.312 5.833 15.937 1.00 84.81 78 LEU A CA 1
ATOM 619 C C . LEU A 1 78 ? -7.211 6.955 16.457 1.00 84.81 78 LEU A C 1
ATOM 621 O O . LEU A 1 78 ? -7.996 6.719 17.371 1.00 84.81 78 LEU A O 1
ATOM 625 N N . VAL A 1 79 ? -7.188 8.119 15.800 1.00 81.44 79 VAL A N 1
ATOM 626 C CA . VAL A 1 79 ? -8.035 9.266 16.174 1.00 81.44 79 VAL A CA 1
ATOM 627 C C . VAL A 1 79 ? -9.513 8.880 16.175 1.00 81.44 79 VAL A C 1
ATOM 629 O O . VAL A 1 79 ? -10.261 9.260 17.067 1.00 81.44 79 VAL A O 1
ATOM 632 N N . ARG A 1 80 ? -9.954 8.095 15.187 1.00 83.50 80 ARG A N 1
ATOM 633 C CA . ARG A 1 80 ? -11.346 7.636 15.113 1.00 83.50 80 ARG A CA 1
ATOM 634 C C . ARG A 1 80 ? -11.703 6.580 16.158 1.00 83.50 80 ARG A C 1
ATOM 636 O O . ARG A 1 80 ? -12.869 6.498 16.521 1.00 83.50 80 ARG A O 1
ATOM 643 N N . SER A 1 81 ? -10.737 5.792 16.625 1.00 85.12 81 SER A N 1
ATOM 644 C CA . SER A 1 81 ? -10.948 4.771 17.659 1.00 85.12 81 SER A CA 1
ATOM 645 C C . SER A 1 81 ? -11.050 5.336 19.076 1.00 85.12 81 SER A C 1
ATOM 647 O O . SER A 1 81 ? -11.570 4.665 19.960 1.00 85.12 81 SER A O 1
ATOM 649 N N . GLU A 1 82 ? -10.566 6.561 19.291 1.00 82.19 82 GLU A N 1
ATOM 650 C CA . GLU A 1 82 ? -10.638 7.266 20.577 1.00 82.19 82 GLU A CA 1
ATOM 651 C C . GLU A 1 82 ? -11.969 8.003 20.780 1.00 82.19 82 GLU A C 1
ATOM 653 O O . GLU A 1 82 ? -12.286 8.406 21.896 1.00 82.19 82 GLU A O 1
ATOM 658 N N . VAL A 1 83 ? -12.755 8.182 19.714 1.00 75.75 83 VAL A N 1
ATOM 659 C CA . VAL A 1 83 ? -14.079 8.804 19.796 1.00 75.75 83 VAL A CA 1
ATOM 660 C C . VAL A 1 83 ? -15.071 7.786 20.351 1.00 75.75 83 VAL A C 1
ATOM 662 O O . VAL A 1 83 ? -15.455 6.844 19.657 1.00 75.75 83 VAL A O 1
ATOM 665 N N . ASP A 1 84 ? -15.509 7.995 21.591 1.00 64.12 84 ASP A N 1
ATOM 666 C CA . ASP A 1 84 ? -16.542 7.167 22.211 1.00 64.12 84 ASP A CA 1
ATOM 667 C C . ASP A 1 84 ? -17.894 7.386 21.509 1.00 64.12 84 ASP A C 1
ATOM 669 O O . ASP A 1 84 ? -18.397 8.506 21.395 1.00 64.12 84 ASP A O 1
ATOM 673 N N . GLY A 1 85 ? -18.495 6.296 21.032 1.00 68.12 85 GLY A N 1
ATOM 674 C CA . GLY A 1 85 ? -19.815 6.291 20.410 1.00 68.12 85 GLY A CA 1
ATOM 675 C C . GLY A 1 85 ? -20.550 4.993 20.719 1.00 68.12 85 GLY A C 1
ATOM 676 O O . GLY A 1 85 ? -19.948 3.920 20.669 1.00 68.12 85 GLY A O 1
ATOM 677 N N . ALA A 1 86 ? -21.849 5.087 21.020 1.00 71.12 86 ALA A N 1
ATOM 678 C CA . ALA A 1 86 ? -22.682 3.941 21.403 1.00 71.12 86 ALA A CA 1
ATOM 679 C C . ALA A 1 86 ? -22.665 2.805 20.357 1.00 71.12 86 ALA A C 1
ATOM 681 O O . ALA A 1 86 ? -22.695 1.634 20.726 1.00 71.12 86 ALA A O 1
ATOM 682 N N . ASP A 1 87 ? -22.499 3.152 19.074 1.00 82.75 87 ASP A N 1
ATOM 683 C CA . ASP A 1 87 ? -22.514 2.210 17.946 1.00 82.75 87 ASP A CA 1
ATOM 684 C C . ASP A 1 87 ? -21.125 1.947 17.331 1.00 82.75 87 ASP A C 1
ATOM 686 O O . ASP A 1 87 ? -21.012 1.309 16.279 1.00 82.75 87 ASP A O 1
ATOM 690 N N . ALA A 1 88 ? -20.043 2.417 17.965 1.00 81.81 88 ALA A N 1
ATOM 691 C CA . ALA A 1 88 ? -18.691 2.366 17.394 1.00 81.81 88 ALA A CA 1
ATOM 692 C C . ALA A 1 88 ? -18.236 0.934 17.050 1.00 81.81 88 ALA A C 1
ATOM 694 O O . ALA A 1 88 ? -17.579 0.714 16.030 1.00 81.81 88 ALA A O 1
ATOM 695 N N . SER A 1 89 ? -18.653 -0.056 17.850 1.00 85.81 89 SER A N 1
ATOM 696 C CA . SER A 1 89 ? -18.363 -1.470 17.588 1.00 85.81 89 SER A CA 1
ATOM 697 C C . SER A 1 89 ? -19.040 -1.988 16.316 1.00 85.81 89 SER A C 1
ATOM 699 O O . SER A 1 89 ? -18.383 -2.560 15.442 1.00 85.81 89 SER A O 1
ATOM 701 N N . GLN A 1 90 ? -20.348 -1.756 16.171 1.00 88.44 90 GLN A N 1
ATOM 702 C CA . GLN A 1 90 ? -21.108 -2.215 15.007 1.00 88.44 90 GLN A CA 1
ATOM 703 C C . GLN A 1 90 ? -20.639 -1.506 13.734 1.00 88.44 90 GLN A C 1
ATOM 705 O O . GLN A 1 90 ? -20.422 -2.151 12.705 1.00 88.44 90 GLN A O 1
ATOM 710 N N . GLN A 1 91 ? -20.429 -0.191 13.814 1.00 89.00 91 GLN A N 1
ATOM 711 C CA . GLN A 1 91 ? -19.926 0.601 12.698 1.00 89.00 91 GLN A CA 1
ATOM 712 C C . GLN A 1 91 ? -18.542 0.119 12.251 1.00 89.00 91 GLN A C 1
ATOM 714 O O . GLN A 1 91 ? -18.314 -0.062 11.056 1.00 89.00 91 GLN A O 1
ATOM 719 N N . GLY A 1 92 ? -17.631 -0.135 13.193 1.00 89.00 92 GLY A N 1
ATOM 720 C CA . GLY A 1 92 ? -16.292 -0.639 12.902 1.00 89.00 92 GLY A CA 1
ATOM 721 C C . GLY A 1 92 ? -16.298 -2.004 12.210 1.00 89.00 92 GLY A C 1
ATOM 722 O O . GLY A 1 92 ? -15.610 -2.199 11.207 1.00 89.00 92 GLY A O 1
ATOM 723 N N . GLN A 1 93 ? -17.134 -2.931 12.682 1.00 90.19 93 GLN A N 1
ATOM 724 C CA . GLN A 1 93 ? -17.289 -4.254 12.067 1.00 90.19 93 GLN A CA 1
ATOM 725 C C . GLN A 1 93 ? -17.866 -4.171 10.647 1.00 90.19 93 GLN A C 1
ATOM 727 O O . GLN A 1 93 ? -17.348 -4.824 9.737 1.00 90.19 93 GLN A O 1
ATOM 732 N N . LEU A 1 94 ? -18.889 -3.333 10.436 1.00 91.31 94 LEU A N 1
ATOM 733 C CA . LEU A 1 94 ? -19.463 -3.088 9.109 1.00 91.31 94 LEU A CA 1
ATOM 734 C C . LEU A 1 94 ? -18.439 -2.472 8.160 1.00 91.31 94 LEU A C 1
ATOM 736 O O . LEU A 1 94 ? -18.296 -2.940 7.033 1.00 91.31 94 LEU A O 1
ATOM 740 N N . LEU A 1 95 ? -17.694 -1.459 8.611 1.00 91.31 95 LEU A N 1
ATOM 741 C CA . LEU A 1 95 ? -16.641 -0.841 7.811 1.00 91.31 95 LEU A CA 1
ATOM 742 C C . LEU A 1 95 ? -15.580 -1.867 7.418 1.00 91.31 95 LEU A C 1
ATOM 744 O O . LEU A 1 95 ? -15.222 -1.940 6.247 1.00 91.31 95 LEU A O 1
ATOM 748 N N . ASN A 1 96 ? -15.119 -2.700 8.349 1.00 90.19 96 ASN A N 1
ATOM 749 C CA . ASN A 1 96 ? -14.110 -3.713 8.050 1.00 90.19 96 ASN A CA 1
ATOM 750 C C . ASN A 1 96 ? -14.598 -4.717 6.986 1.00 90.19 96 ASN A C 1
ATOM 752 O O . ASN A 1 96 ? -13.876 -5.021 6.037 1.00 90.19 96 ASN A O 1
ATOM 756 N N . ALA A 1 97 ? -15.850 -5.172 7.094 1.00 90.69 97 ALA A N 1
ATOM 757 C CA . ALA A 1 97 ? -16.446 -6.106 6.140 1.00 90.69 97 ALA A CA 1
ATOM 758 C C . ALA A 1 97 ? -16.727 -5.477 4.763 1.00 90.69 97 ALA A C 1
ATOM 760 O O . ALA A 1 97 ? -16.519 -6.114 3.732 1.00 90.69 97 ALA A O 1
ATOM 761 N N . LEU A 1 98 ? -17.206 -4.230 4.733 1.00 93.06 98 LEU A N 1
ATOM 762 C CA . LEU A 1 98 ? -17.696 -3.582 3.513 1.00 93.06 98 LEU A CA 1
ATOM 763 C C . LEU A 1 98 ? -16.637 -2.751 2.786 1.00 93.06 98 LEU A C 1
ATOM 765 O O . LEU A 1 98 ? -16.846 -2.413 1.623 1.00 93.06 98 LEU A O 1
ATOM 769 N N . SER A 1 99 ? -15.497 -2.446 3.410 1.00 93.12 99 SER A N 1
ATOM 770 C CA . SER A 1 99 ? -14.424 -1.660 2.781 1.00 93.12 99 SER A CA 1
ATOM 771 C C . SER A 1 99 ? -13.961 -2.215 1.426 1.00 93.12 99 SER A C 1
ATOM 773 O O . SER A 1 99 ? -13.906 -1.433 0.474 1.00 93.12 99 SER A O 1
ATOM 775 N N . PRO A 1 100 ? -13.695 -3.530 1.261 1.00 93.12 100 PRO A N 1
ATOM 776 C CA . PRO A 1 100 ? -13.337 -4.075 -0.048 1.00 93.12 100 PRO A CA 1
ATOM 777 C C . PRO A 1 100 ? -14.444 -3.861 -1.089 1.00 93.12 100 PRO A C 1
ATOM 779 O O . PRO A 1 100 ? -14.160 -3.490 -2.225 1.00 93.12 100 PRO A O 1
ATOM 782 N N . ALA A 1 101 ? -15.709 -4.048 -0.699 1.00 93.62 101 ALA A N 1
ATOM 783 C CA . ALA A 1 101 ? -16.857 -3.891 -1.590 1.00 93.62 101 ALA A CA 1
ATOM 784 C C . ALA A 1 101 ? -17.085 -2.425 -1.993 1.00 93.62 101 ALA A C 1
ATOM 786 O O . ALA A 1 101 ? -17.376 -2.138 -3.155 1.00 93.62 101 ALA A O 1
ATOM 787 N N . LEU A 1 102 ? -16.895 -1.489 -1.059 1.00 93.88 102 LEU A N 1
ATOM 788 C CA . LEU A 1 102 ? -16.949 -0.057 -1.335 1.00 93.88 102 LEU A CA 1
ATOM 789 C C . LEU A 1 102 ? -15.892 0.332 -2.372 1.00 93.88 102 LEU A C 1
ATOM 791 O O . LEU A 1 102 ? -16.217 0.955 -3.382 1.00 93.88 102 LEU A O 1
ATOM 795 N N . TRP A 1 103 ? -14.638 -0.070 -2.162 1.00 93.69 103 TRP A N 1
ATOM 796 C CA . TRP A 1 103 ? -13.557 0.242 -3.098 1.00 93.69 103 TRP A CA 1
ATOM 797 C C . TRP A 1 103 ? -13.677 -0.496 -4.428 1.00 93.69 103 TRP A C 1
ATOM 799 O O . TRP A 1 103 ? -13.288 0.048 -5.459 1.00 93.69 103 TRP A O 1
ATOM 809 N N . MET A 1 104 ? -14.286 -1.681 -4.438 1.00 93.69 104 MET A N 1
ATOM 810 C CA . MET A 1 104 ? -14.670 -2.372 -5.667 1.00 93.69 104 MET A CA 1
ATOM 811 C C . MET A 1 104 ? -15.647 -1.525 -6.497 1.00 93.69 104 MET A C 1
ATOM 813 O O . MET A 1 104 ? -15.448 -1.373 -7.704 1.00 93.69 104 MET A O 1
ATOM 817 N N . ALA A 1 105 ? -16.670 -0.941 -5.861 1.00 93.81 105 ALA A N 1
ATOM 818 C CA . ALA A 1 105 ? -17.640 -0.069 -6.522 1.00 93.81 105 ALA A CA 1
ATOM 819 C C . ALA A 1 105 ? -17.009 1.250 -6.999 1.00 93.81 105 ALA A C 1
ATOM 821 O O . ALA A 1 105 ? -17.218 1.653 -8.143 1.00 93.81 105 ALA A O 1
ATOM 822 N N . VAL A 1 106 ? -16.185 1.892 -6.163 1.00 88.75 106 VAL A N 1
ATOM 823 C CA . VAL A 1 106 ? -15.430 3.099 -6.546 1.00 88.75 106 VAL A CA 1
ATOM 824 C C . VAL A 1 106 ? -14.519 2.810 -7.742 1.00 88.75 106 VAL A C 1
ATOM 826 O O . VAL A 1 106 ? -14.522 3.570 -8.708 1.00 88.75 106 VAL A O 1
ATOM 829 N N . GLY A 1 107 ? -13.794 1.688 -7.724 1.00 86.50 107 GLY A N 1
ATOM 830 C CA . GLY A 1 107 ? -12.952 1.260 -8.841 1.00 86.50 107 GLY A CA 1
ATOM 831 C C . GLY A 1 107 ? -13.747 1.079 -10.131 1.00 86.50 107 GLY A C 1
ATOM 832 O O . GLY A 1 107 ? -13.340 1.587 -11.170 1.00 86.50 107 GLY A O 1
ATOM 833 N N . PHE A 1 108 ? -14.936 0.468 -10.068 1.00 89.31 108 PHE A N 1
ATOM 834 C CA . PHE A 1 108 ? -15.830 0.371 -11.226 1.00 89.31 108 PHE A CA 1
ATOM 835 C C . PHE A 1 108 ? -16.213 1.732 -11.804 1.00 89.31 108 PHE A C 1
ATOM 837 O O . PHE A 1 108 ? -16.168 1.904 -13.021 1.00 89.31 108 PHE A O 1
ATOM 844 N N . VAL A 1 109 ? -16.574 2.699 -10.955 1.00 88.81 109 VAL A N 1
ATOM 845 C CA . VAL A 1 109 ? -16.892 4.062 -11.406 1.00 88.81 109 VAL A CA 1
ATOM 846 C C . VAL A 1 109 ? -15.691 4.671 -12.127 1.00 88.81 109 VAL A C 1
ATOM 848 O O . VAL A 1 109 ? -15.848 5.201 -13.227 1.00 88.81 109 VAL A O 1
ATOM 851 N N . VAL A 1 110 ? -14.488 4.536 -11.563 1.00 84.81 110 VAL A N 1
ATOM 852 C CA . VAL A 1 110 ? -13.247 5.016 -12.189 1.00 84.81 110 VAL A CA 1
ATOM 853 C C . VAL A 1 110 ? -13.005 4.335 -13.536 1.00 84.81 110 VAL A C 1
ATOM 855 O O . VAL A 1 110 ? -12.747 5.023 -14.519 1.00 84.81 110 VAL A O 1
ATOM 858 N N . PHE A 1 111 ? -13.143 3.012 -13.628 1.00 85.56 111 PHE A N 1
ATOM 859 C CA . PHE A 1 111 ? -12.953 2.278 -14.882 1.00 85.56 111 PHE A CA 1
ATOM 860 C C . PHE A 1 111 ? -13.971 2.676 -15.950 1.00 85.56 111 PHE A C 1
ATOM 862 O O . PHE A 1 111 ? -13.600 2.850 -17.105 1.00 85.56 111 PHE A O 1
ATOM 869 N N . ILE A 1 112 ? -15.236 2.892 -15.578 1.00 86.50 112 ILE A N 1
ATOM 870 C CA . ILE A 1 112 ? -16.267 3.385 -16.502 1.00 86.50 112 ILE A CA 1
ATOM 871 C C . ILE A 1 112 ? -15.899 4.775 -17.024 1.00 86.50 112 ILE A C 1
ATOM 873 O O . ILE A 1 112 ? -16.038 5.039 -18.217 1.00 86.50 112 ILE A O 1
ATOM 877 N N . VAL A 1 113 ? -15.424 5.666 -16.151 1.00 83.12 113 VAL A N 1
ATOM 878 C CA . VAL A 1 113 ? -14.962 6.999 -16.555 1.00 83.12 113 VAL A CA 1
ATOM 879 C C . VAL A 1 113 ? -13.769 6.880 -17.504 1.00 83.12 113 VAL A C 1
ATOM 881 O O . VAL A 1 113 ? -13.806 7.456 -18.587 1.00 83.12 113 VAL A O 1
ATOM 884 N N . LEU A 1 114 ? -12.751 6.089 -17.164 1.00 80.06 114 LEU A N 1
ATOM 885 C CA . LEU A 1 114 ? -11.578 5.879 -18.018 1.00 80.06 114 LEU A CA 1
ATOM 886 C C . LEU A 1 114 ? -11.946 5.275 -19.378 1.00 80.06 114 LEU A C 1
ATOM 888 O O . LEU A 1 114 ? -11.430 5.725 -20.396 1.00 80.06 114 LEU A O 1
ATOM 892 N N . ALA A 1 115 ? -12.879 4.322 -19.414 1.00 83.88 115 ALA A N 1
ATOM 893 C CA . ALA A 1 115 ? -13.382 3.725 -20.649 1.00 83.88 115 ALA A CA 1
ATOM 894 C C . ALA A 1 115 ? -14.084 4.748 -21.552 1.00 83.88 115 ALA A C 1
ATOM 896 O O . ALA A 1 115 ? -14.001 4.647 -22.769 1.00 83.88 115 ALA A O 1
ATOM 897 N N . ARG A 1 116 ? -14.732 5.773 -20.986 1.00 86.50 116 ARG A N 1
ATOM 898 C CA . ARG A 1 116 ? -15.346 6.847 -21.785 1.00 86.50 116 ARG A CA 1
ATOM 899 C C . ARG A 1 116 ? -14.330 7.789 -22.424 1.00 86.50 116 ARG A C 1
ATOM 901 O O . ARG A 1 116 ? -14.637 8.370 -23.456 1.00 86.50 116 ARG A O 1
ATOM 908 N N . TYR A 1 117 ? -13.167 7.974 -21.801 1.00 82.00 117 TYR A N 1
ATOM 909 C CA . TYR A 1 117 ? -12.158 8.942 -22.248 1.00 82.00 117 TYR A CA 1
ATOM 910 C C . TYR A 1 117 ? -10.957 8.306 -22.956 1.00 82.00 117 TYR A C 1
ATOM 912 O O . TYR A 1 117 ? -10.137 9.019 -23.528 1.00 82.00 117 TYR A O 1
ATOM 920 N N . SER A 1 118 ? -10.824 6.980 -22.918 1.00 78.75 118 SER A N 1
ATOM 921 C CA . SER A 1 118 ? -9.733 6.257 -23.560 1.00 78.75 118 SER A CA 1
ATOM 922 C C . SER A 1 118 ? -10.262 5.034 -24.295 1.00 78.75 118 SER A C 1
ATOM 924 O O . SER A 1 118 ? -10.543 4.006 -23.678 1.00 78.75 118 SER A O 1
ATOM 926 N N . ASP A 1 119 ? -10.303 5.112 -25.626 1.00 79.62 119 ASP A N 1
ATOM 927 C CA . ASP A 1 119 ? -10.706 3.992 -26.488 1.00 79.62 119 ASP A CA 1
ATOM 928 C C . ASP A 1 119 ? -9.858 2.745 -26.230 1.00 79.62 119 ASP A C 1
ATOM 930 O O . ASP A 1 119 ? -10.353 1.618 -26.191 1.00 79.62 119 ASP A O 1
ATOM 934 N N . SER A 1 120 ? -8.566 2.945 -25.962 1.00 73.56 120 SER A N 1
ATOM 935 C CA . SER A 1 120 ? -7.683 1.835 -25.634 1.00 73.56 120 SER A CA 1
ATOM 936 C C . SER A 1 120 ? -7.999 1.183 -24.289 1.00 73.56 120 SER A C 1
ATOM 938 O O . SER A 1 120 ? -7.747 -0.012 -24.157 1.00 73.56 120 SER A O 1
ATOM 940 N N . PHE A 1 121 ? -8.496 1.927 -23.296 1.00 76.69 121 PHE A N 1
ATOM 941 C CA . PHE A 1 121 ? -8.956 1.331 -22.040 1.00 76.69 121 PHE A CA 1
ATOM 942 C C . PHE A 1 121 ? -10.325 0.668 -22.230 1.00 76.69 121 PHE A C 1
ATOM 944 O O . PHE A 1 121 ? -10.548 -0.429 -21.728 1.00 76.69 121 PHE A O 1
ATOM 951 N N . ASN A 1 122 ? -11.221 1.286 -23.004 1.00 83.75 122 ASN A N 1
ATOM 952 C CA . ASN A 1 122 ? -12.552 0.755 -23.295 1.00 83.75 122 ASN A CA 1
ATOM 953 C C . ASN A 1 122 ? -12.501 -0.655 -23.898 1.00 83.75 122 ASN A C 1
ATOM 955 O O . ASN A 1 122 ? -13.215 -1.544 -23.444 1.00 83.75 122 ASN A O 1
ATOM 959 N N . ASN A 1 123 ? -11.595 -0.875 -24.855 1.00 82.81 123 ASN A N 1
ATOM 960 C CA . ASN A 1 123 ? -11.395 -2.182 -25.488 1.00 82.81 123 ASN A CA 1
ATOM 961 C C . ASN A 1 123 ? -10.935 -3.273 -24.505 1.00 82.81 123 ASN A C 1
ATOM 963 O O . ASN A 1 123 ? -11.120 -4.453 -24.781 1.00 82.81 123 ASN A O 1
ATOM 967 N N . GLN A 1 124 ? -10.334 -2.890 -23.376 1.00 78.25 124 GLN A N 1
ATOM 968 C CA . GLN A 1 124 ? -9.857 -3.807 -22.336 1.00 78.25 124 GLN A CA 1
ATOM 969 C C . GLN A 1 124 ? -10.833 -3.942 -21.169 1.00 78.25 124 GLN A C 1
ATOM 971 O O . GLN A 1 124 ? -10.758 -4.908 -20.416 1.00 78.25 124 GLN A O 1
ATOM 976 N N . PHE A 1 125 ? -11.767 -3.002 -21.009 1.00 85.62 125 PHE A N 1
ATOM 977 C CA . PHE A 1 125 ? -12.830 -3.062 -20.008 1.00 85.62 125 PHE A CA 1
ATOM 978 C C . PHE A 1 125 ? -13.954 -4.026 -20.440 1.00 85.62 125 PHE A C 1
ATOM 980 O O . PHE A 1 125 ? -15.153 -3.716 -20.427 1.00 85.62 125 PHE A O 1
ATOM 987 N N . ASP A 1 126 ? -13.545 -5.224 -20.844 1.00 87.31 126 ASP A N 1
ATOM 988 C CA . ASP A 1 126 ? -14.389 -6.306 -21.314 1.00 87.31 126 ASP A CA 1
ATOM 989 C C . ASP A 1 126 ? -14.994 -7.102 -20.143 1.00 87.31 126 ASP A C 1
ATOM 991 O O . ASP A 1 126 ? -14.848 -6.773 -18.961 1.00 87.31 126 ASP A O 1
ATOM 995 N N . THR A 1 127 ? -15.750 -8.148 -20.465 1.00 90.50 127 THR A N 1
ATOM 996 C CA . THR A 1 127 ? -16.384 -9.002 -19.452 1.00 90.50 127 THR A CA 1
ATOM 997 C C . THR A 1 127 ? -15.352 -9.712 -18.574 1.00 90.50 127 THR A C 1
ATOM 999 O O . THR A 1 127 ? -15.590 -9.882 -17.376 1.00 90.50 127 THR A O 1
ATOM 1002 N N . PHE A 1 128 ? -14.201 -10.092 -19.134 1.00 89.50 128 PHE A N 1
ATOM 1003 C CA . PHE A 1 128 ? -13.151 -10.791 -18.401 1.00 89.50 128 PHE A CA 1
ATOM 1004 C C . PHE A 1 128 ? -12.491 -9.885 -17.359 1.00 89.50 128 PHE A C 1
ATOM 1006 O O . PHE A 1 128 ? -12.347 -10.295 -16.204 1.00 89.50 128 PHE A O 1
ATOM 1013 N N . PHE A 1 129 ? -12.163 -8.641 -17.715 1.00 89.31 129 PHE A N 1
ATOM 1014 C CA . PHE A 1 129 ? -11.632 -7.648 -16.782 1.00 89.31 129 PHE A CA 1
ATOM 1015 C C . PHE A 1 129 ? -12.615 -7.389 -15.637 1.00 89.31 129 PHE A C 1
ATOM 1017 O O . PHE A 1 129 ? -12.239 -7.447 -14.466 1.00 89.31 129 PHE A O 1
ATOM 1024 N N . LYS A 1 130 ? -13.895 -7.157 -15.960 1.00 91.88 130 LYS A N 1
ATOM 1025 C CA . LYS A 1 130 ? -14.952 -6.894 -14.964 1.00 91.88 130 LYS A CA 1
ATOM 1026 C C . LYS A 1 130 ? -15.110 -8.055 -13.986 1.00 91.88 130 LYS A C 1
ATOM 1028 O O . LYS A 1 130 ? -15.196 -7.830 -12.780 1.00 91.88 130 LYS A O 1
ATOM 1033 N N . PHE A 1 131 ? -15.122 -9.287 -14.495 1.00 93.81 131 PHE A N 1
ATOM 1034 C CA . PHE A 1 131 ? -15.192 -10.486 -13.665 1.00 93.81 131 PHE A CA 1
ATOM 1035 C C . PHE A 1 131 ? -13.945 -10.638 -12.787 1.00 93.81 131 PHE A C 1
ATOM 1037 O O . PHE A 1 131 ? -14.066 -10.847 -11.582 1.00 93.81 131 PHE A O 1
ATOM 1044 N N . SER A 1 132 ? -12.755 -10.472 -13.369 1.00 92.75 132 SER A N 1
ATOM 1045 C CA . SER A 1 132 ? -11.478 -10.595 -12.658 1.00 92.75 132 SER A CA 1
ATOM 1046 C C . SER A 1 132 ? -11.345 -9.561 -11.542 1.00 92.75 132 SER A C 1
ATOM 1048 O O . SER A 1 132 ? -10.885 -9.895 -10.454 1.00 92.75 132 SER A O 1
ATOM 1050 N N . TRP A 1 133 ? -11.811 -8.330 -11.768 1.00 93.56 133 TRP A N 1
ATOM 1051 C CA . TRP A 1 133 ? -11.869 -7.280 -10.750 1.00 93.56 133 TRP A CA 1
ATOM 1052 C C . TRP A 1 133 ? -12.735 -7.678 -9.558 1.00 93.56 133 TRP A C 1
ATOM 1054 O O . TRP A 1 133 ? -12.280 -7.608 -8.416 1.00 93.56 133 TRP A O 1
ATOM 1064 N N . VAL A 1 134 ? -13.955 -8.153 -9.816 1.00 95.38 134 VAL A N 1
ATOM 1065 C CA . VAL A 1 134 ? -14.873 -8.597 -8.757 1.00 95.38 134 VAL A CA 1
ATOM 1066 C C . VAL A 1 134 ? -14.292 -9.787 -8.000 1.00 95.38 134 VAL A C 1
ATOM 1068 O O . VAL A 1 134 ? -14.247 -9.768 -6.772 1.00 95.38 134 VAL A O 1
ATOM 1071 N N . ALA A 1 135 ? -13.807 -10.801 -8.717 1.00 95.06 135 ALA A N 1
ATOM 1072 C CA . ALA A 1 135 ? -13.236 -12.001 -8.116 1.00 95.06 135 ALA A CA 1
ATOM 1073 C C . ALA A 1 135 ? -12.014 -11.676 -7.243 1.00 95.06 135 ALA A C 1
ATOM 1075 O O . ALA A 1 135 ? -11.919 -12.161 -6.116 1.00 95.06 135 ALA A O 1
ATOM 1076 N N . LEU A 1 136 ? -11.113 -10.815 -7.727 1.00 94.19 136 LEU A N 1
ATOM 1077 C CA . LEU A 1 136 ? -9.923 -10.392 -6.992 1.00 94.19 136 LEU A CA 1
ATOM 1078 C C . LEU A 1 136 ? -10.297 -9.603 -5.731 1.00 94.19 136 LEU A C 1
ATOM 1080 O O . LEU A 1 136 ? -9.829 -9.933 -4.642 1.00 94.19 136 LEU A O 1
ATOM 1084 N N . MET A 1 137 ? -11.175 -8.603 -5.849 1.00 95.12 137 MET A N 1
ATOM 1085 C CA . MET A 1 137 ? -11.582 -7.768 -4.714 1.00 95.12 137 MET A CA 1
ATOM 1086 C C . MET A 1 137 ? -12.338 -8.563 -3.647 1.00 95.12 137 MET A C 1
ATOM 1088 O O . MET A 1 137 ? -12.048 -8.420 -2.459 1.00 95.12 137 MET A O 1
ATOM 1092 N N . LEU A 1 138 ? -13.263 -9.440 -4.048 1.00 94.12 138 LEU A N 1
ATOM 1093 C CA . LEU A 1 138 ? -13.984 -10.303 -3.112 1.00 94.12 13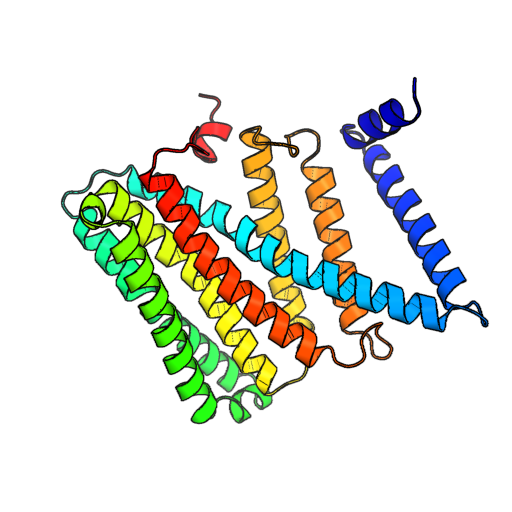8 LEU A CA 1
ATOM 1094 C C . LEU A 1 138 ? -13.069 -11.358 -2.489 1.00 94.12 138 LEU A C 1
ATOM 1096 O O . LEU A 1 138 ? -13.156 -11.593 -1.285 1.00 94.12 138 LEU A O 1
ATOM 1100 N N . GLY A 1 139 ? -12.177 -11.968 -3.272 1.00 95.19 139 GLY A N 1
ATOM 1101 C CA . GLY A 1 139 ? -11.240 -12.981 -2.790 1.00 95.19 139 GLY A CA 1
ATOM 1102 C C . GLY A 1 139 ? -10.272 -12.420 -1.751 1.00 95.19 139 GLY A C 1
ATOM 1103 O O . GLY A 1 139 ? -10.179 -12.949 -0.639 1.00 95.19 139 GLY A O 1
ATOM 1104 N N . LEU A 1 140 ? -9.601 -11.309 -2.070 1.00 94.50 140 LEU A N 1
ATOM 1105 C CA . LEU A 1 140 ? -8.691 -10.638 -1.140 1.00 94.50 140 LEU A CA 1
ATOM 1106 C C . LEU A 1 140 ? -9.458 -10.083 0.068 1.00 94.50 140 LEU A C 1
ATOM 1108 O O . LEU A 1 140 ? -9.041 -10.295 1.206 1.00 94.50 140 LEU A O 1
ATOM 1112 N N . GLY A 1 141 ? -10.596 -9.422 -0.170 1.00 94.06 141 GLY A N 1
ATOM 1113 C CA . GLY A 1 141 ? -11.444 -8.834 0.868 1.00 94.06 141 GLY A CA 1
ATOM 1114 C C . GLY A 1 141 ? -11.905 -9.856 1.897 1.00 94.06 141 GLY A C 1
ATOM 1115 O O . GLY A 1 141 ? -11.684 -9.682 3.095 1.00 94.06 141 GLY A O 1
ATOM 1116 N N . THR A 1 142 ? -12.473 -10.964 1.423 1.00 94.00 142 THR A N 1
ATOM 1117 C CA . THR A 1 142 ? -12.948 -12.061 2.275 1.00 94.00 142 THR A CA 1
ATOM 1118 C C . THR A 1 142 ? -11.792 -12.696 3.039 1.00 94.00 142 THR A C 1
ATOM 1120 O O . THR A 1 142 ? -11.900 -12.916 4.243 1.00 94.00 142 THR A O 1
ATOM 1123 N N . THR A 1 143 ? -10.659 -12.940 2.373 1.00 94.69 143 THR A N 1
ATOM 1124 C CA . THR A 1 143 ? -9.476 -13.533 3.014 1.00 94.69 143 THR A CA 1
ATOM 1125 C C . THR A 1 143 ? -8.981 -12.667 4.171 1.00 94.69 143 THR A C 1
ATOM 1127 O O . THR A 1 143 ? -8.812 -13.165 5.284 1.00 94.69 143 THR A O 1
ATOM 1130 N N . VAL A 1 144 ? -8.793 -11.363 3.944 1.00 93.81 144 VAL A N 1
ATOM 1131 C CA . VAL A 1 144 ? -8.350 -10.438 4.997 1.00 93.81 144 VAL A CA 1
ATOM 1132 C C . VAL A 1 144 ? -9.381 -10.344 6.113 1.00 93.81 144 VAL A C 1
ATOM 1134 O O . VAL A 1 144 ? -8.999 -10.403 7.278 1.00 93.81 144 VAL A O 1
ATOM 1137 N N . PHE A 1 145 ? -10.671 -10.240 5.788 1.00 92.69 145 PHE A N 1
ATOM 1138 C CA . PHE A 1 145 ? -11.732 -10.169 6.792 1.00 92.69 145 PHE A CA 1
ATOM 1139 C C . PHE A 1 145 ? -11.729 -11.396 7.715 1.00 92.69 145 PHE A C 1
ATOM 1141 O O . PHE A 1 145 ? -11.742 -11.250 8.937 1.00 92.69 145 PHE A O 1
ATOM 1148 N N . LEU A 1 146 ? -11.643 -12.605 7.151 1.00 93.31 146 LEU A N 1
ATOM 1149 C CA . LEU A 1 146 ? -11.601 -13.846 7.928 1.00 93.31 146 LEU A CA 1
ATOM 1150 C C . LEU A 1 146 ? -10.345 -13.934 8.803 1.00 93.31 146 LEU A C 1
ATOM 1152 O O . LEU A 1 146 ? -10.432 -14.329 9.967 1.00 93.31 146 LEU A O 1
ATOM 1156 N N . LEU A 1 147 ? -9.185 -13.539 8.271 1.00 94.19 147 LEU A N 1
ATOM 1157 C CA . LEU A 1 147 ? -7.933 -13.509 9.030 1.00 94.19 147 LEU A CA 1
ATOM 1158 C C . LEU A 1 147 ? -7.978 -12.476 10.164 1.00 94.19 147 LEU A C 1
ATOM 1160 O O . LEU A 1 147 ? -7.577 -12.792 11.284 1.00 94.19 147 LEU A O 1
ATOM 1164 N N . LEU A 1 148 ? -8.518 -11.279 9.910 1.00 92.06 148 LEU A N 1
ATOM 1165 C CA . LEU A 1 148 ? -8.721 -10.246 10.928 1.00 92.06 148 LEU A CA 1
ATOM 1166 C C . LEU A 1 148 ? -9.671 -10.731 12.021 1.00 92.06 148 LEU A C 1
ATOM 1168 O O . LEU A 1 148 ? -9.335 -10.629 13.198 1.00 92.06 148 LEU A O 1
ATOM 1172 N N . ARG A 1 149 ? -10.811 -11.325 11.647 1.00 91.31 149 ARG A N 1
ATOM 1173 C CA . ARG A 1 149 ? -11.784 -11.864 12.604 1.00 91.31 149 ARG A CA 1
ATOM 1174 C C . ARG A 1 149 ? -11.170 -12.956 13.474 1.00 91.31 149 ARG A C 1
ATOM 1176 O O . ARG A 1 149 ? -11.367 -12.950 14.686 1.00 91.31 149 ARG A O 1
ATOM 1183 N N . ARG A 1 150 ? -10.395 -13.867 12.876 1.00 92.75 150 ARG A N 1
ATOM 1184 C CA . ARG A 1 150 ? -9.696 -14.935 13.605 1.00 92.75 150 ARG A CA 1
ATOM 1185 C C . ARG A 1 150 ? -8.643 -14.387 14.567 1.00 92.75 150 ARG A C 1
ATOM 1187 O O . ARG A 1 150 ? -8.492 -14.918 15.658 1.00 92.75 150 ARG A O 1
ATOM 1194 N N . MET A 1 151 ? -7.916 -13.354 14.158 1.00 92.06 151 MET A N 1
ATOM 1195 C CA . MET A 1 151 ? -6.882 -12.721 14.975 1.00 92.06 151 MET A CA 1
ATOM 1196 C C . MET A 1 151 ? -7.463 -11.901 16.132 1.00 92.06 151 MET A C 1
ATOM 1198 O O . MET A 1 151 ? -6.887 -11.889 17.214 1.00 92.06 151 MET A O 1
ATOM 1202 N N . GLN A 1 152 ? -8.579 -11.207 15.908 1.00 89.00 152 GLN A N 1
ATOM 1203 C CA . GLN A 1 152 ? -9.235 -10.383 16.923 1.00 89.00 152 GLN A CA 1
ATOM 1204 C C . GLN A 1 152 ? -9.997 -11.224 17.956 1.00 89.00 152 GLN A C 1
ATOM 1206 O O . GLN A 1 152 ? -10.055 -10.835 19.119 1.00 89.00 152 GLN A O 1
ATOM 1211 N N . GLY A 1 153 ? -10.571 -12.366 17.558 1.00 89.81 153 GLY A N 1
ATOM 1212 C CA . GLY A 1 153 ? -11.350 -13.215 18.463 1.00 89.81 153 GLY A CA 1
ATOM 1213 C C . GLY A 1 153 ? -12.482 -12.434 19.137 1.00 89.81 153 GLY A C 1
ATOM 1214 O O . GLY A 1 153 ? -13.202 -11.684 18.474 1.00 89.81 153 GLY A O 1
ATOM 1215 N N . ASP A 1 154 ? -12.599 -12.564 20.457 1.00 86.50 154 ASP A N 1
ATOM 1216 C CA . ASP A 1 154 ? -13.619 -11.870 21.257 1.00 86.50 154 ASP A CA 1
ATOM 1217 C C . ASP A 1 154 ? -13.418 -10.346 21.286 1.00 86.50 154 ASP A C 1
ATOM 1219 O O . ASP A 1 154 ? -14.377 -9.586 21.411 1.00 86.50 154 ASP A O 1
ATOM 1223 N N . ALA A 1 155 ? -12.187 -9.869 21.073 1.00 86.38 155 ALA A N 1
ATOM 1224 C CA . ALA A 1 155 ? -11.897 -8.438 20.999 1.00 86.38 155 ALA A CA 1
ATOM 1225 C C . ALA A 1 155 ? -12.462 -7.786 19.725 1.00 86.38 155 ALA A C 1
ATOM 1227 O O . ALA A 1 155 ? -12.503 -6.565 19.629 1.00 86.38 155 ALA A O 1
ATOM 1228 N N . ALA A 1 156 ? -12.941 -8.562 18.747 1.00 84.44 156 ALA A N 1
ATOM 1229 C CA . ALA A 1 156 ? -13.548 -8.016 17.533 1.00 84.44 156 ALA A CA 1
ATOM 1230 C C . ALA A 1 156 ? -14.839 -7.218 17.800 1.00 84.44 156 ALA A C 1
ATOM 1232 O O . ALA A 1 156 ? -15.256 -6.439 16.945 1.00 84.44 156 ALA A O 1
ATOM 1233 N N . THR A 1 157 ? -15.488 -7.430 18.951 1.00 84.50 157 THR A N 1
ATOM 1234 C CA . THR A 1 157 ? -16.670 -6.667 19.382 1.00 84.50 157 THR A CA 1
ATOM 1235 C C . THR A 1 157 ? -16.336 -5.522 20.334 1.00 84.50 157 THR A C 1
ATOM 1237 O O . THR A 1 157 ? -17.230 -4.741 20.662 1.00 84.50 157 THR A O 1
ATOM 1240 N N . ASP A 1 158 ? -15.078 -5.384 20.762 1.00 88.06 158 ASP A N 1
ATOM 1241 C CA . ASP A 1 158 ? -14.638 -4.212 21.514 1.00 88.06 158 ASP A CA 1
ATOM 1242 C C . ASP A 1 158 ? -14.752 -2.961 20.633 1.00 88.06 158 ASP A C 1
ATOM 1244 O O . ASP A 1 158 ? -14.317 -2.952 19.479 1.00 88.06 158 ASP A O 1
ATOM 1248 N N . ALA A 1 159 ? -15.361 -1.902 21.170 1.00 86.69 159 ALA A N 1
ATOM 1249 C CA . ALA A 1 159 ? -15.673 -0.697 20.409 1.00 86.69 159 ALA A CA 1
ATOM 1250 C C . ALA A 1 159 ? -14.424 -0.022 19.825 1.00 86.69 159 ALA A C 1
ATOM 1252 O O . ALA A 1 159 ? -14.453 0.409 18.671 1.00 86.69 159 ALA A O 1
ATOM 1253 N N . ARG A 1 160 ? -13.312 0.019 20.570 1.00 88.38 160 ARG A N 1
ATOM 1254 C CA . ARG A 1 160 ? -12.068 0.652 20.110 1.00 88.38 160 ARG A CA 1
ATOM 1255 C C . ARG A 1 160 ? -11.369 -0.200 19.068 1.00 88.38 160 ARG A C 1
ATOM 1257 O O . ARG A 1 160 ? -10.927 0.324 18.047 1.00 88.38 160 ARG A O 1
ATOM 1264 N N . VAL A 1 161 ? -11.295 -1.511 19.294 1.00 88.94 161 VAL A N 1
ATOM 1265 C CA . VAL A 1 161 ? -10.695 -2.463 18.344 1.00 88.94 161 VAL A CA 1
ATOM 1266 C C . VAL A 1 161 ? -11.461 -2.474 17.029 1.00 88.94 161 VAL A C 1
ATOM 1268 O O . VAL A 1 161 ? -10.854 -2.349 15.964 1.00 88.94 161 VAL A O 1
ATOM 1271 N N . ALA A 1 162 ? -12.786 -2.582 17.090 1.00 90.12 162 ALA A N 1
ATOM 1272 C CA . ALA A 1 162 ? -13.638 -2.577 15.913 1.00 90.12 162 ALA A CA 1
ATOM 1273 C C . ALA A 1 162 ? -13.539 -1.248 15.154 1.00 90.12 162 ALA A C 1
ATOM 1275 O O . ALA A 1 162 ? -13.362 -1.263 13.934 1.00 90.12 162 ALA A O 1
ATOM 1276 N N . ALA A 1 163 ? -13.597 -0.108 15.854 1.00 90.44 163 ALA A N 1
ATOM 1277 C CA . ALA A 1 163 ? -13.465 1.209 15.237 1.00 90.44 163 ALA A CA 1
ATOM 1278 C C . ALA A 1 163 ? -12.102 1.376 14.553 1.00 90.44 163 ALA A C 1
ATOM 1280 O O . ALA A 1 163 ? -12.054 1.726 13.372 1.00 90.44 163 ALA A O 1
ATOM 1281 N N . PHE A 1 164 ? -11.000 1.065 15.245 1.00 91.56 164 PHE A N 1
ATOM 1282 C CA . PHE A 1 164 ? -9.661 1.111 14.655 1.00 91.56 164 PHE A CA 1
ATOM 1283 C C . PHE A 1 164 ? -9.581 0.233 13.402 1.00 91.56 164 PHE A C 1
ATOM 1285 O O . PHE A 1 164 ? -9.173 0.698 12.337 1.00 91.56 164 PHE A O 1
ATOM 1292 N N . SER A 1 165 ? -10.018 -1.024 13.512 1.00 92.56 165 SER A N 1
ATOM 1293 C CA . SER A 1 165 ? -9.963 -1.992 12.418 1.00 92.56 165 SER A CA 1
ATOM 1294 C C . SER A 1 165 ? -10.756 -1.531 11.199 1.00 92.56 165 SER A C 1
ATOM 1296 O O . SER A 1 165 ? -10.235 -1.548 10.085 1.00 92.56 165 SER A O 1
ATOM 1298 N N . GLY A 1 166 ? -11.985 -1.054 11.411 1.00 92.06 166 GLY A N 1
ATOM 1299 C CA . GLY A 1 166 ? -12.874 -0.589 10.353 1.00 92.06 166 GLY A CA 1
ATOM 1300 C C . GLY A 1 166 ? -12.360 0.655 9.636 1.00 92.06 166 GLY A C 1
ATOM 1301 O O . GLY A 1 166 ? -12.316 0.678 8.408 1.00 92.06 166 GLY A O 1
ATOM 1302 N N . TRP A 1 167 ? -11.920 1.677 10.375 1.00 90.81 167 TRP A N 1
ATOM 1303 C CA . TRP A 1 167 ? -11.388 2.905 9.773 1.00 90.81 167 TRP A CA 1
ATOM 1304 C C . TRP A 1 167 ? -10.044 2.686 9.081 1.00 90.81 167 TRP A C 1
ATOM 1306 O O . TRP A 1 167 ? -9.797 3.263 8.018 1.00 90.81 167 TRP A O 1
ATOM 1316 N N . PHE A 1 168 ? -9.192 1.825 9.642 1.00 91.31 168 PHE A N 1
ATOM 1317 C CA . PHE A 1 168 ? -7.940 1.447 9.002 1.00 91.31 168 PHE A CA 1
ATOM 1318 C C . PHE A 1 168 ? -8.197 0.673 7.706 1.00 91.31 168 PHE A C 1
ATOM 1320 O O . PHE A 1 168 ? -7.617 1.006 6.674 1.00 91.31 168 PHE A O 1
ATOM 1327 N N . ALA A 1 169 ? -9.107 -0.308 7.736 1.00 93.00 169 ALA A N 1
ATOM 1328 C CA . ALA A 1 169 ? -9.526 -1.058 6.556 1.00 93.00 169 ALA A CA 1
ATOM 1329 C C . ALA A 1 169 ? -10.095 -0.128 5.478 1.00 93.00 169 ALA A C 1
ATOM 1331 O O . ALA A 1 169 ? -9.676 -0.221 4.328 1.00 93.00 169 ALA A O 1
ATOM 1332 N N . LEU A 1 170 ? -10.968 0.816 5.844 1.00 90.50 170 LEU A N 1
ATOM 1333 C CA . LEU A 1 170 ? -11.560 1.766 4.902 1.00 90.50 170 LEU A CA 1
ATOM 1334 C C . LEU A 1 170 ? -10.502 2.568 4.149 1.00 90.50 170 LEU A C 1
ATOM 1336 O O . LEU A 1 170 ? -10.594 2.702 2.935 1.00 90.50 170 LEU A O 1
ATOM 1340 N N . GLY A 1 171 ? -9.488 3.090 4.837 1.00 85.50 171 GLY A N 1
ATOM 1341 C CA . GLY A 1 171 ? -8.416 3.833 4.176 1.00 85.50 171 GLY A CA 1
ATOM 1342 C C . GLY A 1 171 ? -7.489 2.929 3.360 1.00 85.50 171 GLY A C 1
ATOM 1343 O O . GLY A 1 171 ? -7.238 3.171 2.179 1.00 85.50 171 GLY A O 1
ATOM 1344 N N . TYR A 1 172 ? -7.004 1.855 3.982 1.00 89.00 172 TYR A N 1
ATOM 1345 C CA . TYR A 1 172 ? -5.958 1.010 3.412 1.00 89.00 172 TYR A CA 1
ATOM 1346 C C . TYR A 1 172 ? -6.453 0.160 2.230 1.00 89.00 172 TYR A C 1
ATOM 1348 O O . TYR A 1 172 ? -5.692 -0.111 1.301 1.00 89.00 172 TYR A O 1
ATOM 1356 N N . TRP A 1 173 ? -7.740 -0.205 2.192 1.00 92.75 173 TRP A N 1
ATOM 1357 C CA . TRP A 1 173 ? -8.324 -0.880 1.029 1.00 92.75 173 TRP A CA 1
ATOM 1358 C C . TRP A 1 173 ? -8.340 -0.017 -0.227 1.00 92.75 173 TRP A C 1
ATOM 1360 O O . TRP A 1 173 ? -8.273 -0.583 -1.310 1.00 92.75 173 TRP A O 1
ATOM 1370 N N . GLY A 1 174 ? -8.343 1.315 -0.122 1.00 86.25 174 GLY A N 1
ATOM 1371 C CA . GLY A 1 174 ? -8.195 2.179 -1.296 1.00 86.25 174 GLY A CA 1
ATOM 1372 C C . GLY A 1 174 ? -6.838 2.006 -1.967 1.00 86.25 174 GLY A C 1
ATOM 1373 O O . GLY A 1 174 ? -6.754 1.887 -3.189 1.00 86.25 174 GLY A O 1
ATOM 1374 N N . PHE A 1 175 ? -5.781 1.891 -1.160 1.00 85.75 175 PHE A N 1
ATOM 1375 C CA . PHE A 1 175 ? -4.437 1.573 -1.639 1.00 85.75 175 PHE A CA 1
ATOM 1376 C C . PHE A 1 175 ? -4.379 0.179 -2.286 1.00 85.75 175 PHE A C 1
ATOM 1378 O O . PHE A 1 175 ? -3.877 0.039 -3.400 1.00 85.75 175 PHE A O 1
ATOM 1385 N N . LEU A 1 176 ? -4.949 -0.847 -1.645 1.00 90.44 176 LEU A N 1
ATOM 1386 C CA . LEU A 1 176 ? -4.965 -2.204 -2.210 1.00 90.44 176 LEU A CA 1
ATOM 1387 C C . LEU A 1 176 ? -5.803 -2.312 -3.486 1.00 90.44 176 LEU A C 1
ATOM 1389 O O . LEU A 1 176 ? -5.359 -2.919 -4.456 1.00 90.44 176 LEU A O 1
ATOM 1393 N N . ALA A 1 177 ? -6.988 -1.702 -3.508 1.00 88.88 177 ALA A N 1
ATOM 1394 C CA . ALA A 1 177 ? -7.877 -1.679 -4.664 1.00 88.88 177 ALA A CA 1
ATOM 1395 C C . ALA A 1 177 ? -7.200 -1.020 -5.868 1.00 88.88 177 ALA A C 1
ATOM 1397 O O . ALA A 1 177 ? -7.296 -1.518 -6.987 1.00 88.88 177 ALA A O 1
ATOM 1398 N N . TYR A 1 178 ? -6.452 0.055 -5.631 1.00 84.75 178 TYR A N 1
ATOM 1399 C CA . TYR A 1 178 ? -5.632 0.672 -6.660 1.00 84.75 178 TYR A CA 1
ATOM 1400 C C . TYR A 1 178 ? -4.599 -0.312 -7.242 1.00 84.75 178 TYR A C 1
ATOM 1402 O O . TYR A 1 178 ? -4.592 -0.545 -8.452 1.00 84.75 178 TYR A O 1
ATOM 1410 N N . HIS A 1 179 ? -3.769 -0.946 -6.402 1.00 84.88 179 HIS A N 1
ATOM 1411 C CA . HIS A 1 179 ? -2.757 -1.894 -6.889 1.00 84.88 179 HIS A CA 1
ATOM 1412 C C . HIS A 1 179 ? -3.378 -3.127 -7.559 1.00 84.88 179 HIS A C 1
ATOM 1414 O O . HIS A 1 179 ? -2.795 -3.646 -8.508 1.00 84.88 179 HIS A O 1
ATOM 1420 N N . ALA A 1 180 ? -4.563 -3.562 -7.125 1.00 88.31 180 ALA A N 1
ATOM 1421 C CA . ALA A 1 180 ? -5.340 -4.612 -7.777 1.00 88.31 180 ALA A CA 1
ATOM 1422 C C . ALA A 1 180 ? -5.831 -4.182 -9.171 1.00 88.31 180 ALA A C 1
ATOM 1424 O O . ALA A 1 180 ? -5.740 -4.955 -10.123 1.00 88.31 180 ALA A O 1
ATOM 1425 N N . GLY A 1 181 ? -6.297 -2.938 -9.315 1.00 83.94 181 GLY A N 1
ATOM 1426 C CA . GLY A 1 181 ? -6.737 -2.387 -10.596 1.00 83.94 181 GLY A CA 1
ATOM 1427 C C . GLY A 1 181 ? -5.587 -2.267 -11.593 1.00 83.94 181 GLY A C 1
ATOM 1428 O O . GLY A 1 181 ? -5.722 -2.681 -12.743 1.00 83.94 181 GLY A O 1
ATOM 1429 N N . VAL A 1 182 ? -4.429 -1.778 -11.140 1.00 77.94 182 VAL A N 1
ATOM 1430 C CA . VAL A 1 182 ? -3.225 -1.692 -11.981 1.00 77.94 182 VAL A CA 1
ATOM 1431 C C . VAL A 1 182 ? -2.667 -3.065 -12.314 1.00 77.94 182 VAL A C 1
ATOM 1433 O O . VAL A 1 182 ? -2.272 -3.280 -13.454 1.00 77.94 182 VAL A O 1
ATOM 1436 N N . LEU A 1 183 ? -2.701 -4.022 -11.381 1.00 83.00 183 LEU A N 1
ATOM 1437 C CA . LEU A 1 183 ? -2.327 -5.403 -11.676 1.00 83.00 183 LEU A CA 1
ATOM 1438 C C . LEU A 1 183 ? -3.159 -5.949 -12.840 1.00 83.00 183 LEU A C 1
ATOM 1440 O O . LEU A 1 183 ? -2.583 -6.442 -13.806 1.00 83.00 183 LEU A O 1
ATOM 1444 N N . LEU A 1 184 ? -4.487 -5.811 -12.790 1.00 81.25 184 LEU A N 1
ATOM 1445 C CA . LEU A 1 184 ? -5.362 -6.281 -13.867 1.00 81.25 184 LEU A CA 1
ATOM 1446 C C . LEU A 1 184 ? -5.117 -5.543 -15.181 1.00 81.25 184 LEU A C 1
ATOM 1448 O O . LEU A 1 184 ? -5.058 -6.174 -16.230 1.00 81.25 184 LEU A O 1
ATOM 1452 N N . TYR A 1 185 ? -4.905 -4.231 -15.125 1.00 73.31 185 TYR A N 1
ATOM 1453 C CA . TYR A 1 185 ? -4.561 -3.437 -16.302 1.00 73.31 185 TYR A CA 1
ATOM 1454 C C . TYR A 1 185 ? -3.202 -3.833 -16.914 1.00 73.31 185 TYR A C 1
ATOM 1456 O O . TYR A 1 185 ? -3.045 -3.876 -18.132 1.00 73.31 185 TYR A O 1
ATOM 1464 N N . SER A 1 186 ? -2.219 -4.192 -16.086 1.00 69.50 186 SER A N 1
ATOM 1465 C CA . SER A 1 186 ? -0.887 -4.629 -16.529 1.00 69.50 186 SER A CA 1
ATOM 1466 C C . SER A 1 186 ? -0.872 -6.029 -17.157 1.00 69.50 186 SER A C 1
ATOM 1468 O O . SER A 1 186 ? 0.110 -6.408 -17.794 1.00 69.50 186 SER A O 1
ATOM 1470 N N . LEU A 1 187 ? -1.954 -6.808 -17.017 1.00 69.56 187 LEU A N 1
ATOM 1471 C CA . LEU A 1 187 ? -2.116 -8.075 -17.739 1.00 69.56 187 LEU A CA 1
ATOM 1472 C C . LEU A 1 187 ? -2.389 -7.852 -19.232 1.00 69.56 187 LEU A C 1
ATOM 1474 O O . LEU A 1 187 ? -2.076 -8.727 -20.036 1.00 69.56 187 LEU A O 1
ATOM 1478 N N . SER A 1 188 ? -2.954 -6.699 -19.599 1.00 61.38 188 SER A N 1
ATOM 1479 C CA . SER A 1 188 ? -3.434 -6.400 -20.952 1.00 61.38 188 SER A CA 1
ATOM 1480 C C . SER A 1 188 ? -2.657 -5.292 -21.669 1.00 61.38 188 SER A C 1
ATOM 1482 O O . SER A 1 188 ? -2.947 -5.016 -22.836 1.00 61.38 188 SER A O 1
ATOM 1484 N N . ARG A 1 189 ? -1.675 -4.638 -21.025 1.00 62.25 189 ARG A N 1
ATOM 1485 C CA . ARG A 1 189 ? -0.935 -3.516 -21.630 1.00 62.25 189 ARG A CA 1
ATOM 1486 C C . ARG A 1 189 ? 0.518 -3.385 -21.173 1.00 62.25 189 ARG A C 1
ATOM 1488 O O . ARG A 1 189 ? 0.915 -3.900 -20.133 1.00 62.25 189 ARG A O 1
ATOM 1495 N N . ASP A 1 190 ? 1.303 -2.661 -21.971 1.00 54.69 190 ASP A N 1
ATOM 1496 C CA . ASP A 1 190 ? 2.581 -2.080 -21.551 1.00 54.69 190 ASP A CA 1
ATOM 1497 C C . ASP A 1 190 ? 2.374 -1.066 -20.412 1.00 54.69 190 ASP A C 1
ATOM 1499 O O . ASP A 1 190 ? 1.354 -0.362 -20.406 1.00 54.69 190 ASP A O 1
ATOM 1503 N N . PRO A 1 191 ? 3.306 -0.992 -19.442 1.00 54.50 191 PRO A N 1
ATOM 1504 C CA . PRO A 1 191 ? 3.235 -0.033 -18.346 1.00 54.50 191 PRO A CA 1
ATOM 1505 C C . PRO A 1 191 ? 3.084 1.392 -18.891 1.00 54.50 191 PRO A C 1
ATOM 1507 O O . PRO A 1 191 ? 3.805 1.820 -19.793 1.00 54.50 191 PRO A O 1
ATOM 1510 N N . SER A 1 192 ? 2.091 2.124 -18.382 1.00 52.78 192 SER A N 1
ATOM 1511 C CA . SER A 1 192 ? 1.836 3.495 -18.814 1.00 52.78 192 SER A CA 1
ATOM 1512 C C . SER A 1 192 ? 2.614 4.453 -17.929 1.00 52.78 192 SER A C 1
ATOM 1514 O O . SER A 1 192 ? 2.211 4.728 -16.800 1.00 52.78 192 SER A O 1
ATOM 1516 N N . PHE A 1 193 ? 3.676 5.026 -18.496 1.00 51.78 193 PHE A N 1
ATOM 1517 C CA . PHE A 1 193 ? 4.539 5.994 -17.821 1.00 51.78 193 PHE A CA 1
ATOM 1518 C C . PHE A 1 193 ? 3.763 7.128 -17.127 1.00 51.78 193 PHE A C 1
ATOM 1520 O O . PHE A 1 193 ? 4.123 7.528 -16.029 1.00 51.78 193 PHE A O 1
ATOM 1527 N N . VAL A 1 194 ? 2.674 7.632 -17.723 1.00 51.50 194 VAL A N 1
ATOM 1528 C CA . VAL A 1 194 ? 1.884 8.742 -17.152 1.00 51.50 194 VAL A CA 1
ATOM 1529 C C . VAL A 1 194 ? 1.131 8.325 -15.888 1.00 51.50 194 VAL A C 1
ATOM 1531 O O . VAL A 1 194 ? 1.122 9.073 -14.911 1.00 51.50 194 VAL A O 1
ATOM 1534 N N . PHE A 1 195 ? 0.514 7.140 -15.885 1.00 55.41 195 PHE A N 1
ATOM 1535 C CA . PHE A 1 195 ? -0.138 6.626 -14.682 1.00 55.41 195 PHE A CA 1
ATOM 1536 C C . PHE A 1 195 ? 0.911 6.353 -13.603 1.00 55.41 195 PHE A C 1
ATOM 1538 O O . PHE A 1 195 ? 0.779 6.868 -12.493 1.00 55.41 195 PHE A O 1
ATOM 1545 N N . ASP A 1 196 ? 2.003 5.675 -13.955 1.00 57.66 196 ASP A N 1
ATOM 1546 C CA . ASP A 1 196 ? 3.102 5.398 -13.028 1.00 57.66 196 ASP A CA 1
ATOM 1547 C C . ASP A 1 196 ? 3.705 6.688 -12.444 1.00 57.66 196 ASP A C 1
ATOM 1549 O O . ASP A 1 196 ? 4.006 6.734 -11.254 1.00 57.66 196 ASP A O 1
ATOM 1553 N N . LEU A 1 197 ? 3.785 7.776 -13.222 1.00 58.00 197 LEU A N 1
ATOM 1554 C CA . LEU A 1 197 ? 4.266 9.090 -12.778 1.00 58.00 197 LEU A CA 1
ATOM 1555 C C . LEU A 1 197 ? 3.337 9.747 -11.743 1.00 58.00 197 LEU A C 1
ATOM 1557 O O . LEU A 1 197 ? 3.807 10.255 -10.722 1.00 58.00 197 LEU A O 1
ATOM 1561 N N . VAL A 1 198 ? 2.020 9.739 -11.978 1.00 57.72 198 VAL A N 1
ATOM 1562 C CA . VAL A 1 198 ? 1.033 10.302 -11.036 1.00 57.72 198 VAL A CA 1
ATOM 1563 C C . VAL A 1 198 ? 1.038 9.517 -9.726 1.00 57.72 198 VAL A C 1
ATOM 1565 O O . VAL A 1 198 ? 1.031 10.103 -8.641 1.00 57.72 198 VAL A O 1
ATOM 1568 N N . PHE A 1 199 ? 1.109 8.189 -9.801 1.00 59.47 199 PHE A N 1
ATOM 1569 C CA . PHE A 1 199 ? 1.182 7.348 -8.609 1.00 59.47 199 PHE A CA 1
ATOM 1570 C C . PHE A 1 199 ? 2.512 7.452 -7.898 1.00 59.47 199 PHE A C 1
ATOM 1572 O O . PHE A 1 199 ? 2.545 7.432 -6.664 1.00 59.47 199 PHE A O 1
ATOM 1579 N N . MET A 1 200 ? 3.590 7.641 -8.651 1.00 64.88 200 MET A N 1
ATOM 1580 C CA . MET A 1 200 ? 4.882 7.943 -8.079 1.00 64.88 200 MET A CA 1
ATOM 1581 C C . MET A 1 200 ? 4.812 9.232 -7.267 1.00 64.88 200 MET A C 1
ATOM 1583 O O . MET A 1 200 ? 5.229 9.245 -6.112 1.00 64.88 200 MET A O 1
ATOM 1587 N N . PHE A 1 201 ? 4.212 10.284 -7.822 1.00 64.50 201 PHE A N 1
ATOM 1588 C CA . PHE A 1 201 ? 4.028 11.554 -7.128 1.00 64.50 201 PHE A CA 1
ATOM 1589 C C . PHE A 1 201 ? 3.215 11.399 -5.832 1.00 64.50 201 PHE A C 1
ATOM 1591 O O . PHE A 1 201 ? 3.666 11.831 -4.770 1.00 64.50 201 PHE A O 1
ATOM 1598 N N . ILE A 1 202 ? 2.064 10.719 -5.878 1.00 63.84 202 ILE A N 1
ATOM 1599 C CA . ILE A 1 202 ? 1.236 10.465 -4.684 1.00 63.84 202 ILE A CA 1
ATOM 1600 C C . ILE A 1 202 ? 2.014 9.648 -3.643 1.00 63.84 202 ILE A C 1
ATOM 1602 O O . ILE A 1 202 ? 2.016 9.985 -2.459 1.00 63.84 202 ILE A O 1
ATOM 1606 N N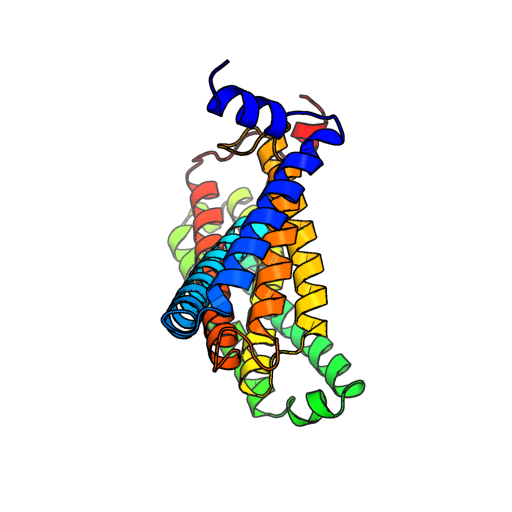 . THR A 1 203 ? 2.713 8.598 -4.076 1.00 65.31 2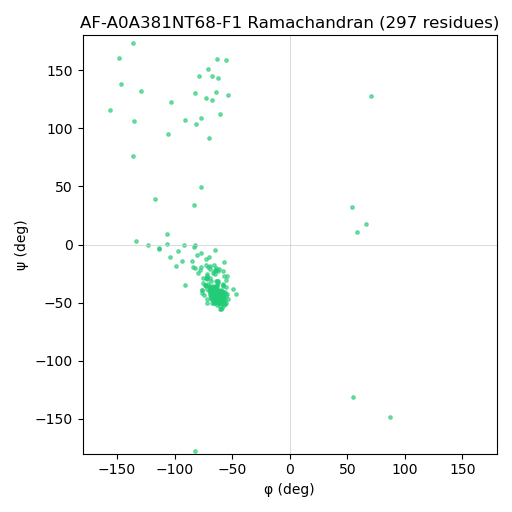03 THR A N 1
ATOM 1607 C CA . THR A 1 203 ? 3.504 7.728 -3.194 1.00 65.31 203 THR A CA 1
ATOM 1608 C C . THR A 1 203 ? 4.649 8.492 -2.537 1.00 65.31 203 THR A C 1
ATOM 1610 O O . THR A 1 203 ? 4.885 8.315 -1.344 1.00 65.31 203 THR A O 1
ATOM 1613 N N . ILE A 1 204 ? 5.321 9.381 -3.274 1.00 67.19 204 ILE A N 1
ATOM 1614 C CA . ILE A 1 204 ? 6.352 10.271 -2.730 1.00 67.19 204 ILE A CA 1
ATOM 1615 C C . ILE A 1 204 ? 5.763 11.180 -1.659 1.00 67.19 204 ILE A C 1
ATOM 1617 O O . ILE A 1 204 ? 6.304 11.231 -0.558 1.00 67.19 204 ILE A O 1
ATOM 1621 N N . LEU A 1 205 ? 4.635 11.843 -1.921 1.00 67.50 205 LEU A N 1
ATOM 1622 C CA . LEU A 1 205 ? 4.000 12.706 -0.922 1.00 67.50 205 LEU A CA 1
ATOM 1623 C C . LEU A 1 205 ? 3.636 11.941 0.356 1.00 67.50 205 LEU A C 1
ATOM 1625 O O . LEU A 1 205 ? 3.906 12.415 1.461 1.00 67.50 205 LEU A O 1
ATOM 1629 N N . VAL A 1 206 ? 3.072 10.739 0.224 1.00 65.50 206 VAL A N 1
ATOM 1630 C CA . VAL A 1 206 ? 2.707 9.916 1.386 1.00 65.50 206 VAL A CA 1
ATOM 1631 C C . VAL A 1 206 ? 3.938 9.387 2.117 1.00 65.50 206 VAL A C 1
ATOM 1633 O O . VAL A 1 206 ? 3.944 9.343 3.348 1.00 65.50 206 VAL A O 1
ATOM 1636 N N . ALA A 1 207 ? 5.000 9.025 1.403 1.00 67.62 207 ALA A N 1
ATOM 1637 C CA . ALA A 1 207 ? 6.254 8.628 2.023 1.00 67.62 207 ALA A CA 1
ATOM 1638 C C . ALA A 1 207 ? 6.886 9.790 2.789 1.00 67.62 207 ALA A C 1
ATOM 1640 O O . ALA A 1 207 ? 7.262 9.609 3.942 1.00 67.62 207 ALA A O 1
ATOM 1641 N N . ILE A 1 208 ? 6.921 10.994 2.213 1.00 67.81 208 ILE A N 1
ATOM 1642 C CA . ILE A 1 208 ? 7.386 12.205 2.901 1.00 67.81 208 ILE A CA 1
ATOM 1643 C C . ILE A 1 208 ? 6.554 12.443 4.158 1.00 67.81 208 ILE A C 1
ATOM 1645 O O . ILE A 1 208 ? 7.123 12.669 5.225 1.00 67.81 208 ILE A O 1
ATOM 1649 N N . TYR A 1 209 ? 5.227 12.336 4.071 1.00 68.94 209 TYR A N 1
ATOM 1650 C CA . TYR A 1 209 ? 4.352 12.451 5.236 1.00 68.94 209 TYR A CA 1
ATOM 1651 C C . TYR A 1 209 ? 4.692 11.399 6.303 1.00 68.94 209 TYR A C 1
ATOM 1653 O O . TYR A 1 209 ? 4.921 11.735 7.461 1.00 68.94 209 TYR A O 1
ATOM 1661 N N . SER A 1 210 ? 4.792 10.130 5.910 1.00 66.19 210 SER A N 1
ATOM 1662 C CA . SER A 1 210 ? 5.103 9.000 6.791 1.00 66.19 210 SER A CA 1
ATOM 1663 C C . SER A 1 210 ? 6.456 9.156 7.488 1.00 66.19 210 SER A C 1
ATOM 1665 O O . SER A 1 210 ? 6.567 8.949 8.699 1.00 66.19 210 SER A O 1
ATOM 1667 N N . LEU A 1 211 ? 7.477 9.568 6.736 1.00 67.88 211 LEU A N 1
ATOM 1668 C CA . LEU A 1 211 ? 8.813 9.867 7.240 1.00 67.88 211 LEU A CA 1
ATOM 1669 C C . LEU A 1 211 ? 8.782 11.063 8.197 1.00 67.88 211 LEU A C 1
ATOM 1671 O O . LEU A 1 211 ? 9.410 11.015 9.250 1.00 67.88 211 LEU A O 1
ATOM 1675 N N . SER A 1 212 ? 8.002 12.097 7.876 1.00 67.69 212 SER A N 1
ATOM 1676 C CA . SER A 1 212 ? 7.809 13.279 8.726 1.00 67.69 212 SER A CA 1
ATOM 1677 C C . SER A 1 212 ? 7.148 12.928 10.056 1.00 67.69 212 SER A C 1
ATOM 1679 O O . SER A 1 212 ? 7.608 13.374 11.104 1.00 67.69 212 SER A O 1
ATOM 1681 N N . VAL A 1 213 ? 6.123 12.074 10.049 1.00 64.69 213 VAL A N 1
ATOM 1682 C CA . VAL A 1 213 ? 5.465 11.582 11.270 1.00 64.69 213 VAL A CA 1
ATOM 1683 C C . VAL A 1 213 ? 6.446 10.791 12.139 1.00 64.69 213 VAL A C 1
ATOM 1685 O O . VAL A 1 213 ? 6.562 11.070 13.331 1.00 64.69 213 VAL A O 1
ATOM 1688 N N . GLN A 1 214 ? 7.181 9.840 11.555 1.00 65.75 214 GLN A N 1
ATOM 1689 C CA . GLN A 1 214 ? 8.174 9.036 12.284 1.00 65.75 214 GLN A CA 1
ATOM 1690 C C . GLN A 1 214 ? 9.280 9.915 12.883 1.00 65.75 214 GLN A C 1
ATOM 1692 O O . GLN A 1 214 ? 9.620 9.780 14.059 1.00 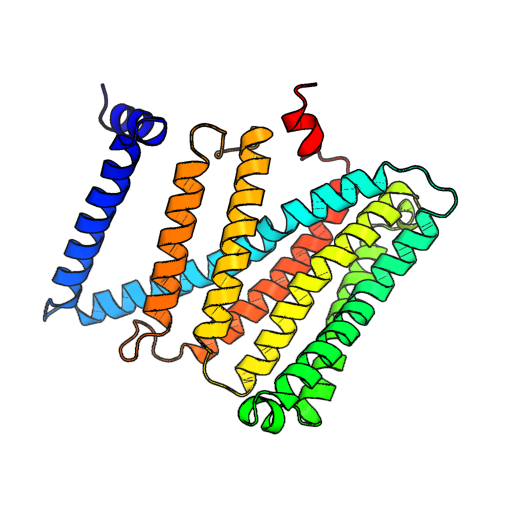65.75 214 GLN A O 1
ATOM 1697 N N . ALA A 1 215 ? 9.764 10.886 12.106 1.00 63.97 215 ALA A N 1
ATOM 1698 C CA . ALA A 1 215 ? 10.755 11.857 12.542 1.00 63.97 215 ALA A CA 1
ATOM 1699 C C . ALA A 1 215 ? 10.264 12.725 13.710 1.00 63.97 215 ALA A C 1
ATOM 1701 O O . ALA A 1 215 ? 11.025 12.998 14.640 1.00 63.97 215 ALA A O 1
ATOM 1702 N N . LEU A 1 216 ? 8.997 13.153 13.684 1.00 65.12 216 LEU A N 1
ATOM 1703 C CA . LEU A 1 216 ? 8.384 13.942 14.755 1.00 65.12 216 LEU A CA 1
ATOM 1704 C C . LEU A 1 216 ? 8.214 13.142 16.049 1.00 65.12 216 LEU A C 1
ATOM 1706 O O . LEU A 1 216 ? 8.392 13.728 17.118 1.00 65.12 216 LEU A O 1
ATOM 1710 N N . LYS A 1 217 ? 7.909 11.842 15.942 1.00 64.44 217 LYS A N 1
ATOM 1711 C CA . LYS A 1 217 ? 7.760 10.907 17.072 1.00 64.44 217 LYS A CA 1
ATOM 1712 C C . LYS A 1 217 ? 9.090 10.325 17.573 1.00 64.44 217 LYS A C 1
ATOM 1714 O O . LYS A 1 217 ? 9.088 9.591 18.555 1.00 64.44 217 LYS A O 1
ATOM 1719 N N . ALA A 1 218 ? 10.212 10.675 16.933 1.00 58.47 218 ALA A N 1
ATOM 1720 C CA . ALA A 1 218 ? 11.548 10.142 17.217 1.00 58.47 218 ALA A CA 1
ATOM 1721 C C . ALA A 1 218 ? 11.618 8.600 17.171 1.00 58.47 218 ALA A C 1
ATOM 1723 O O . ALA A 1 218 ? 12.391 7.974 17.899 1.00 58.47 218 ALA A O 1
ATOM 1724 N N . GLU A 1 219 ? 10.807 7.976 16.314 1.00 54.09 219 GLU A N 1
ATOM 1725 C CA . GLU A 1 219 ? 10.799 6.525 16.145 1.00 54.09 219 GLU A CA 1
ATOM 1726 C C . GLU A 1 219 ? 11.941 6.096 15.200 1.00 54.09 219 GLU A C 1
ATOM 1728 O O . GLU A 1 219 ? 11.847 6.215 13.980 1.00 54.09 219 GLU A O 1
ATOM 1733 N N . GLY A 1 220 ? 13.029 5.553 15.760 1.00 55.59 220 GLY A N 1
ATOM 1734 C CA . GLY A 1 220 ? 14.063 4.828 15.006 1.00 55.59 220 GLY A CA 1
ATOM 1735 C C . GLY A 1 220 ? 15.195 5.678 14.406 1.00 55.59 220 GLY A C 1
ATOM 1736 O O . GLY A 1 220 ? 15.640 6.666 14.982 1.00 55.59 220 GLY A O 1
ATOM 1737 N N . ILE A 1 221 ? 15.728 5.233 13.258 1.00 54.56 221 ILE A N 1
ATOM 1738 C CA . ILE A 1 221 ? 16.912 5.813 12.578 1.00 54.56 221 ILE A CA 1
ATOM 1739 C C . ILE A 1 221 ? 16.592 7.178 11.922 1.00 54.56 221 ILE A C 1
ATOM 1741 O O . ILE A 1 221 ? 17.496 7.966 11.622 1.00 54.56 221 ILE A O 1
ATOM 1745 N N . ILE A 1 222 ? 15.305 7.478 11.723 1.00 55.72 222 ILE A N 1
ATOM 1746 C CA . ILE A 1 222 ? 14.804 8.675 11.041 1.00 55.72 222 ILE A CA 1
ATOM 1747 C C . ILE A 1 222 ? 14.286 9.663 12.091 1.00 55.72 222 ILE A C 1
ATOM 1749 O O . ILE A 1 222 ? 13.415 9.343 12.891 1.00 55.72 222 ILE A O 1
ATOM 1753 N N . ASN A 1 223 ? 14.837 10.872 12.102 1.00 63.34 223 ASN A N 1
ATOM 1754 C CA . ASN A 1 223 ? 14.534 11.933 13.054 1.00 63.34 223 ASN A CA 1
ATOM 1755 C C . ASN A 1 223 ? 14.391 13.284 12.336 1.00 63.34 223 ASN A C 1
ATOM 1757 O O . ASN A 1 223 ? 14.656 13.409 11.139 1.00 63.34 223 ASN A O 1
ATOM 1761 N N . ARG A 1 224 ? 13.974 14.321 13.074 1.00 62.31 224 ARG A N 1
ATOM 1762 C CA . ARG A 1 224 ? 13.725 15.663 12.511 1.00 62.31 224 ARG A CA 1
ATOM 1763 C C . ARG A 1 224 ? 14.921 16.244 11.746 1.00 62.31 224 ARG A C 1
ATOM 1765 O O . ARG A 1 224 ? 14.715 17.019 10.824 1.00 62.31 224 ARG A O 1
ATOM 1772 N N . GLN A 1 225 ? 16.145 15.846 12.097 1.00 57.94 225 GLN A N 1
ATOM 1773 C CA . GLN A 1 225 ? 17.380 16.370 11.508 1.00 57.94 225 GLN A CA 1
ATOM 1774 C C . GLN A 1 225 ? 17.765 15.681 10.193 1.00 57.94 225 GLN A C 1
ATOM 1776 O O . GLN A 1 225 ? 18.569 16.225 9.448 1.00 57.94 225 GLN A O 1
ATOM 1781 N N . ASN A 1 226 ? 17.238 14.486 9.902 1.00 60.53 226 ASN A N 1
ATOM 1782 C CA . ASN A 1 226 ? 17.608 13.716 8.707 1.00 60.53 226 ASN A CA 1
ATOM 1783 C C . ASN A 1 226 ? 16.416 13.361 7.802 1.00 60.53 226 ASN A C 1
ATOM 1785 O O . ASN A 1 226 ? 16.600 12.763 6.743 1.00 60.53 226 ASN A O 1
ATOM 1789 N N . VAL A 1 227 ? 15.197 13.761 8.174 1.00 62.28 227 VAL A N 1
ATOM 1790 C CA . VAL A 1 227 ? 13.978 13.450 7.418 1.00 62.28 227 VAL A CA 1
ATOM 1791 C C . VAL A 1 227 ? 13.991 14.020 6.000 1.00 62.28 227 VAL A C 1
ATOM 1793 O O . VAL A 1 227 ? 13.602 13.325 5.066 1.00 62.28 227 VAL A O 1
ATOM 1796 N N . ILE A 1 228 ? 14.499 15.243 5.817 1.00 58.94 228 ILE A N 1
ATOM 1797 C CA . ILE A 1 228 ? 14.598 15.893 4.501 1.00 58.94 228 ILE A CA 1
ATOM 1798 C C . ILE A 1 228 ? 15.600 15.146 3.618 1.00 58.94 228 ILE A C 1
ATOM 1800 O O . ILE A 1 228 ? 15.335 14.923 2.436 1.00 58.94 228 ILE A O 1
ATOM 1804 N N . PHE A 1 229 ? 16.716 14.696 4.197 1.00 61.25 229 PHE A N 1
ATOM 1805 C CA . PHE A 1 229 ? 17.702 13.878 3.497 1.00 61.25 229 PHE A CA 1
ATOM 1806 C C . PHE A 1 229 ? 17.081 12.559 3.021 1.00 61.25 229 PHE A C 1
ATOM 1808 O O . PHE A 1 229 ? 17.176 12.237 1.839 1.00 61.25 229 PHE A O 1
ATOM 1815 N N . TYR A 1 230 ? 16.372 11.835 3.896 1.00 62.25 230 TYR A N 1
ATOM 1816 C CA . TYR A 1 230 ? 15.704 10.584 3.522 1.00 62.25 230 TYR A CA 1
ATOM 1817 C C . TYR A 1 230 ? 14.580 10.790 2.504 1.00 62.25 230 TYR A C 1
ATOM 1819 O O . TYR A 1 230 ? 14.499 10.027 1.549 1.00 62.25 230 TYR A O 1
ATOM 1827 N N . ALA A 1 231 ? 13.759 11.831 2.651 1.00 63.47 231 ALA A N 1
ATOM 1828 C CA . ALA A 1 231 ? 12.709 12.199 1.698 1.00 63.47 231 ALA A CA 1
ATOM 1829 C C . ALA A 1 231 ? 13.267 12.524 0.301 1.00 63.47 231 ALA A C 1
ATOM 1831 O O . ALA A 1 231 ? 12.725 12.097 -0.721 1.00 63.47 231 ALA A O 1
ATOM 1832 N N . THR A 1 232 ? 14.378 13.258 0.253 1.00 58.19 232 THR A N 1
ATOM 1833 C CA . THR A 1 232 ? 15.040 13.641 -1.000 1.00 58.19 232 THR A CA 1
ATOM 1834 C C . THR A 1 232 ? 15.724 12.438 -1.645 1.00 58.19 232 THR A C 1
ATOM 1836 O O . THR A 1 232 ? 15.515 12.178 -2.827 1.00 58.19 232 THR A O 1
ATOM 1839 N N . ALA A 1 233 ? 16.473 11.648 -0.868 1.00 60.28 233 ALA A N 1
ATOM 1840 C CA . ALA A 1 233 ? 17.094 10.412 -1.343 1.00 60.28 233 ALA A CA 1
ATOM 1841 C C . ALA A 1 233 ? 16.046 9.417 -1.868 1.00 60.28 233 ALA A C 1
ATOM 1843 O O . ALA A 1 233 ? 16.233 8.832 -2.932 1.00 60.28 233 ALA A O 1
ATOM 1844 N N . PHE A 1 234 ? 14.916 9.290 -1.165 1.00 64.38 234 PHE A N 1
ATOM 1845 C CA . PHE A 1 234 ? 13.755 8.500 -1.574 1.00 64.38 234 PHE A CA 1
ATOM 1846 C C . PHE A 1 234 ? 13.216 8.963 -2.933 1.00 64.38 234 PHE A C 1
ATOM 1848 O O . PHE A 1 234 ? 13.028 8.147 -3.832 1.00 64.38 234 PHE A O 1
ATOM 1855 N N . THR A 1 235 ? 13.011 10.272 -3.104 1.00 63.94 235 THR A N 1
ATOM 1856 C CA . THR A 1 235 ? 12.452 10.849 -4.338 1.00 63.94 235 THR A CA 1
ATOM 1857 C C . THR A 1 235 ? 13.370 10.595 -5.533 1.00 63.94 235 THR A C 1
ATOM 1859 O O . THR A 1 235 ? 12.915 10.165 -6.592 1.00 63.94 235 THR A O 1
ATOM 1862 N N . ILE A 1 236 ? 14.675 10.806 -5.348 1.00 59.12 236 ILE A N 1
ATOM 1863 C CA . ILE A 1 236 ? 15.683 10.631 -6.399 1.00 59.12 236 ILE A CA 1
ATOM 1864 C C . ILE A 1 236 ? 15.829 9.151 -6.773 1.00 59.12 236 ILE A C 1
ATOM 1866 O O . ILE A 1 236 ? 15.807 8.819 -7.956 1.00 59.12 236 ILE A O 1
ATOM 1870 N N . ALA A 1 237 ? 15.944 8.253 -5.790 1.00 61.00 237 ALA A N 1
ATOM 1871 C CA . ALA A 1 237 ? 16.124 6.822 -6.042 1.00 61.00 237 ALA A CA 1
ATOM 1872 C C . ALA A 1 237 ? 14.909 6.196 -6.746 1.00 61.00 237 ALA A C 1
ATOM 1874 O O . ALA A 1 237 ? 15.054 5.367 -7.649 1.00 61.00 237 ALA A O 1
ATOM 1875 N N . TYR A 1 238 ? 13.703 6.616 -6.369 1.00 61.47 238 TYR A N 1
ATOM 1876 C CA . TYR A 1 238 ? 12.474 6.099 -6.959 1.00 61.47 238 TYR A CA 1
ATOM 1877 C C . TYR A 1 238 ? 12.195 6.660 -8.361 1.00 61.47 238 TYR A C 1
ATOM 1879 O O . TYR A 1 238 ? 11.864 5.900 -9.274 1.00 61.47 238 TYR A O 1
ATOM 1887 N N . GLY A 1 239 ? 12.417 7.963 -8.569 1.00 59.47 239 GLY A N 1
ATOM 1888 C CA . GLY A 1 239 ? 12.330 8.575 -9.898 1.00 59.47 239 GLY A CA 1
ATOM 1889 C C . GLY A 1 239 ? 13.346 7.985 -10.877 1.00 59.47 239 GLY A C 1
ATOM 1890 O O . GLY A 1 239 ? 12.997 7.657 -12.010 1.00 59.47 239 GLY A O 1
ATOM 1891 N N . ALA A 1 240 ? 14.584 7.768 -10.422 1.00 58.53 240 ALA A N 1
ATOM 1892 C CA . ALA A 1 240 ? 15.630 7.161 -11.239 1.00 58.53 240 ALA A CA 1
ATOM 1893 C C . ALA A 1 240 ? 15.316 5.698 -11.590 1.00 58.53 240 ALA A C 1
ATOM 1895 O O . ALA A 1 240 ? 15.412 5.320 -12.754 1.00 58.53 240 ALA A O 1
ATOM 1896 N N . SER A 1 241 ? 14.905 4.874 -10.617 1.00 57.03 241 SER A N 1
ATOM 1897 C CA . SER A 1 241 ? 14.588 3.459 -10.874 1.00 57.03 241 SER A CA 1
ATOM 1898 C C . SER A 1 241 ? 13.430 3.290 -11.859 1.00 57.03 241 SER A C 1
ATOM 1900 O O . SER A 1 241 ? 13.548 2.498 -12.787 1.00 57.03 241 SER A O 1
ATOM 1902 N N . SER A 1 242 ? 12.367 4.087 -11.742 1.00 58.44 242 SER A N 1
ATOM 1903 C CA . SER A 1 242 ? 11.228 4.039 -12.675 1.00 58.44 242 SER A CA 1
ATOM 1904 C C . SER A 1 242 ? 11.622 4.422 -14.111 1.00 58.44 242 SER A C 1
ATOM 1906 O O . SER A 1 242 ? 11.143 3.819 -15.072 1.00 58.44 242 SER A O 1
ATOM 1908 N N . PHE A 1 243 ? 12.548 5.372 -14.270 1.00 56.59 243 PHE A N 1
ATOM 1909 C CA . PHE A 1 243 ? 13.091 5.768 -15.572 1.00 56.59 243 PHE A CA 1
ATOM 1910 C C . PHE A 1 243 ? 13.958 4.667 -16.208 1.00 56.59 243 PHE A C 1
ATOM 1912 O O . PHE A 1 243 ? 13.793 4.344 -17.381 1.00 56.59 243 PHE A O 1
ATOM 1919 N N . PHE A 1 244 ? 14.839 4.024 -15.433 1.00 54.53 244 PHE A N 1
ATOM 1920 C CA . PHE A 1 244 ? 15.696 2.938 -15.937 1.00 54.53 244 PHE A CA 1
ATOM 1921 C C . PHE A 1 244 ? 14.936 1.646 -16.275 1.00 54.53 244 PHE A C 1
ATOM 1923 O O . PHE A 1 244 ? 15.437 0.834 -17.055 1.00 54.53 244 PHE A O 1
ATOM 1930 N N . LEU A 1 245 ? 13.743 1.460 -15.703 1.00 55.25 245 LEU A N 1
ATOM 1931 C CA . LEU A 1 245 ? 12.849 0.336 -15.993 1.00 55.25 245 LEU A CA 1
ATOM 1932 C C . LEU A 1 245 ? 12.047 0.511 -17.291 1.00 55.25 245 LEU A C 1
ATOM 1934 O O . LEU A 1 245 ? 11.611 -0.485 -17.857 1.00 55.25 245 LEU A O 1
ATOM 1938 N N . THR A 1 246 ? 11.825 1.750 -17.740 1.00 52.22 246 THR A N 1
ATOM 1939 C CA . THR A 1 246 ? 10.896 2.076 -18.841 1.00 52.22 246 THR A CA 1
ATOM 1940 C C . THR A 1 246 ? 11.576 2.612 -20.102 1.00 52.22 246 THR A C 1
ATOM 1942 O O . THR A 1 246 ? 10.899 2.851 -21.096 1.00 52.22 246 THR A O 1
ATOM 1945 N N . ALA A 1 247 ? 12.899 2.792 -20.090 1.00 55.38 247 ALA A N 1
ATOM 1946 C CA . ALA A 1 247 ? 13.655 3.196 -21.273 1.00 55.38 247 ALA A CA 1
ATOM 1947 C C . ALA A 1 247 ? 13.674 2.088 -22.351 1.00 55.38 247 ALA A C 1
ATOM 1949 O O . ALA A 1 247 ? 13.776 0.910 -22.015 1.00 55.38 247 ALA A O 1
ATOM 1950 N N . ASP A 1 248 ? 13.647 2.467 -23.637 1.00 46.56 248 ASP A N 1
ATOM 1951 C CA . ASP A 1 248 ? 13.634 1.544 -24.794 1.00 46.56 248 ASP A CA 1
ATOM 1952 C C . ASP A 1 248 ? 14.882 0.630 -24.885 1.00 46.56 248 ASP A C 1
ATOM 1954 O O . ASP A 1 248 ? 14.829 -0.444 -25.477 1.00 46.56 248 ASP A O 1
ATOM 1958 N N . GLU A 1 249 ? 15.991 1.012 -24.237 1.00 55.34 249 GLU A N 1
ATOM 1959 C CA . GLU A 1 249 ? 17.172 0.166 -23.971 1.00 55.34 249 GLU A CA 1
ATOM 1960 C C . GLU A 1 249 ? 17.393 -0.035 -22.460 1.00 55.34 249 GLU A C 1
ATOM 1962 O O . GLU A 1 249 ? 18.514 0.038 -21.943 1.00 55.34 249 GLU A O 1
ATOM 1967 N N . GLY A 1 250 ? 16.301 -0.200 -21.718 1.00 56.06 250 GLY A N 1
ATOM 1968 C CA . GLY A 1 250 ? 16.311 -0.345 -20.271 1.00 56.06 250 GLY A CA 1
ATOM 1969 C C . GLY A 1 250 ? 17.205 -1.490 -19.801 1.00 56.06 250 GLY A C 1
ATOM 1970 O O . GLY A 1 250 ? 17.504 -2.446 -20.516 1.00 56.06 250 GLY A O 1
ATOM 1971 N N . LEU A 1 251 ? 17.611 -1.418 -18.536 1.00 57.62 251 LEU A N 1
ATOM 1972 C CA . LEU A 1 251 ? 18.411 -2.464 -17.888 1.00 57.62 251 LEU A CA 1
ATOM 1973 C C . LEU A 1 251 ? 17.656 -3.805 -17.745 1.00 57.62 251 LEU A C 1
ATOM 1975 O O . LEU A 1 251 ? 18.242 -4.789 -17.296 1.00 57.62 251 LEU A O 1
ATOM 1979 N N . ILE A 1 252 ? 16.368 -3.847 -18.111 1.00 60.72 252 ILE A N 1
ATOM 1980 C CA . ILE A 1 252 ? 15.471 -4.997 -17.994 1.00 60.72 252 ILE A CA 1
ATOM 1981 C C . ILE A 1 252 ? 14.776 -5.264 -19.330 1.00 60.72 252 ILE A C 1
ATOM 1983 O O . ILE A 1 252 ? 14.188 -4.365 -19.919 1.00 60.72 252 ILE A O 1
ATOM 1987 N N . SER A 1 253 ? 14.785 -6.528 -19.75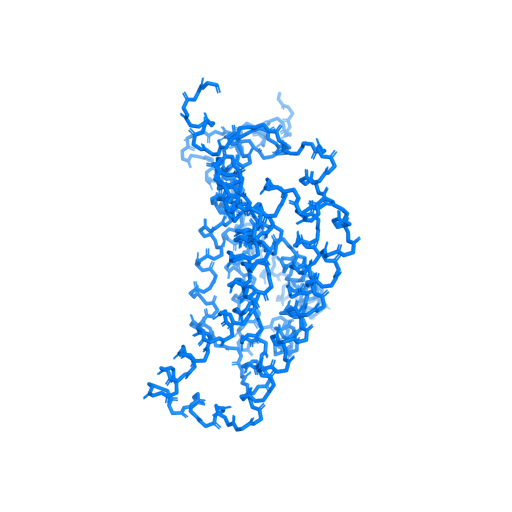4 1.00 61.19 253 SER A N 1
ATOM 1988 C CA . SER A 1 253 ? 14.190 -6.991 -21.013 1.00 61.19 253 SER A CA 1
ATOM 1989 C C . SER A 1 253 ? 12.675 -7.241 -20.966 1.00 61.19 253 SER A C 1
ATOM 1991 O O . SER A 1 253 ? 12.040 -7.254 -22.014 1.00 61.19 253 SER A O 1
ATOM 1993 N N . ASP A 1 254 ? 12.082 -7.437 -19.782 1.00 67.75 254 ASP A N 1
ATOM 1994 C CA . ASP A 1 254 ? 10.636 -7.652 -19.598 1.00 67.75 254 ASP A CA 1
ATOM 1995 C C . ASP A 1 254 ? 10.064 -6.834 -18.415 1.00 67.75 254 ASP A C 1
ATOM 1997 O O . ASP A 1 254 ? 9.792 -7.367 -17.328 1.00 67.75 254 ASP A O 1
ATOM 2001 N N . PRO A 1 255 ? 9.868 -5.514 -18.595 1.00 65.38 255 PRO A N 1
ATOM 2002 C CA . PRO A 1 255 ? 9.322 -4.642 -17.555 1.00 65.38 255 PRO A CA 1
ATOM 2003 C C . PRO A 1 255 ? 7.865 -4.973 -17.192 1.00 65.38 255 PRO A C 1
ATOM 2005 O O . PRO A 1 255 ? 7.441 -4.705 -16.067 1.00 65.38 255 PRO A O 1
ATOM 2008 N N . LYS A 1 256 ? 7.102 -5.621 -18.087 1.00 66.69 256 LYS A N 1
ATOM 2009 C CA . LYS A 1 256 ? 5.721 -6.062 -17.813 1.00 66.69 256 LYS A CA 1
ATOM 2010 C C . LYS A 1 256 ? 5.683 -7.107 -16.710 1.00 66.69 256 LYS A C 1
ATOM 2012 O O . LYS A 1 256 ? 4.877 -7.016 -15.785 1.00 66.69 256 LYS A O 1
ATOM 2017 N N . THR A 1 257 ? 6.540 -8.121 -16.793 1.00 71.19 257 THR A N 1
ATOM 2018 C CA . THR A 1 257 ? 6.603 -9.167 -15.765 1.00 71.19 257 THR A CA 1
ATOM 2019 C C . THR A 1 257 ? 7.087 -8.613 -14.434 1.00 71.19 257 THR A C 1
ATOM 2021 O O . THR A 1 257 ? 6.496 -8.934 -13.403 1.00 71.19 257 THR A O 1
ATOM 2024 N N . VAL A 1 258 ? 8.075 -7.716 -14.447 1.00 69.75 258 VAL A N 1
ATOM 2025 C CA . VAL A 1 258 ? 8.551 -7.040 -13.229 1.00 69.75 258 VAL A CA 1
ATOM 2026 C C . VAL A 1 258 ? 7.442 -6.202 -12.586 1.00 69.75 258 VAL A C 1
ATOM 2028 O O . VAL A 1 258 ? 7.222 -6.322 -11.382 1.00 69.75 258 VAL A O 1
ATOM 2031 N N . GLY A 1 259 ? 6.684 -5.433 -13.374 1.00 70.38 259 GLY A N 1
ATOM 2032 C CA . GLY A 1 259 ? 5.524 -4.675 -12.896 1.00 70.38 259 GLY A CA 1
ATOM 2033 C C . GLY A 1 259 ? 4.446 -5.571 -12.279 1.00 70.38 259 GLY A C 1
ATOM 2034 O O . GLY A 1 259 ? 4.014 -5.340 -11.150 1.00 70.38 259 GLY A O 1
ATOM 2035 N N . ARG A 1 260 ? 4.060 -6.660 -12.955 1.00 74.56 260 ARG A N 1
ATOM 2036 C CA . ARG A 1 260 ? 3.073 -7.625 -12.430 1.00 74.56 260 ARG A CA 1
ATOM 2037 C C . ARG A 1 260 ? 3.503 -8.228 -11.095 1.00 74.56 260 ARG A C 1
ATOM 2039 O O . ARG A 1 260 ? 2.732 -8.221 -10.137 1.00 74.56 260 ARG A O 1
ATOM 2046 N N . VAL A 1 261 ? 4.740 -8.724 -11.022 1.00 77.56 261 VAL A N 1
ATOM 2047 C CA . VAL A 1 261 ? 5.308 -9.297 -9.792 1.00 77.56 261 VAL A CA 1
ATOM 2048 C C . VAL A 1 261 ? 5.338 -8.250 -8.681 1.00 77.56 261 VAL A C 1
ATOM 2050 O O . VAL A 1 261 ? 4.954 -8.547 -7.552 1.00 77.56 261 VAL A O 1
ATOM 2053 N N . ALA A 1 262 ? 5.706 -7.011 -9.002 1.00 76.19 262 ALA A N 1
ATOM 2054 C CA . ALA A 1 262 ? 5.700 -5.913 -8.050 1.00 76.19 262 ALA A CA 1
ATOM 2055 C C . ALA A 1 262 ? 4.308 -5.638 -7.467 1.00 76.19 262 ALA A C 1
ATOM 2057 O O . ALA A 1 262 ? 4.162 -5.604 -6.246 1.00 76.19 262 ALA A O 1
ATOM 2058 N N . HIS A 1 263 ? 3.266 -5.531 -8.292 1.00 82.00 263 HIS A N 1
ATOM 2059 C CA . HIS A 1 263 ? 1.906 -5.314 -7.790 1.00 82.00 263 HIS A CA 1
ATOM 2060 C C . HIS A 1 263 ? 1.386 -6.494 -6.955 1.00 82.00 263 HIS A C 1
ATOM 2062 O O . HIS A 1 263 ? 0.722 -6.272 -5.943 1.00 82.00 263 HIS A O 1
ATOM 2068 N N . ILE A 1 264 ? 1.737 -7.738 -7.304 1.00 86.50 264 ILE A N 1
ATOM 2069 C CA . ILE A 1 264 ? 1.433 -8.917 -6.472 1.00 86.50 264 ILE A CA 1
ATOM 2070 C C . ILE A 1 264 ? 2.110 -8.801 -5.101 1.00 86.50 264 ILE A C 1
ATOM 2072 O O . ILE A 1 264 ? 1.476 -9.049 -4.074 1.00 86.50 264 ILE A O 1
ATOM 2076 N N . ILE A 1 265 ? 3.377 -8.381 -5.068 1.00 85.38 265 ILE A N 1
ATOM 2077 C CA . ILE A 1 265 ? 4.125 -8.161 -3.826 1.00 85.38 265 ILE A CA 1
ATOM 2078 C C . ILE A 1 265 ? 3.480 -7.056 -2.988 1.00 85.38 265 ILE A C 1
ATOM 2080 O O . ILE A 1 265 ? 3.315 -7.240 -1.780 1.00 85.38 265 ILE A O 1
ATOM 2084 N N . VAL A 1 266 ? 3.067 -5.936 -3.591 1.00 85.31 266 VAL A N 1
ATOM 2085 C CA . VAL A 1 266 ? 2.352 -4.870 -2.867 1.00 85.31 266 VAL A CA 1
ATOM 2086 C C . VAL A 1 266 ? 1.046 -5.392 -2.271 1.00 85.31 266 VAL A C 1
ATOM 2088 O O . VAL A 1 266 ? 0.763 -5.125 -1.107 1.00 85.31 266 VAL A O 1
ATOM 2091 N N . LEU A 1 267 ? 0.263 -6.169 -3.023 1.00 89.44 267 LEU A N 1
ATOM 2092 C CA . LEU A 1 267 ? -0.993 -6.731 -2.523 1.00 89.44 267 LEU A CA 1
ATOM 2093 C C . LEU A 1 267 ? -0.755 -7.681 -1.344 1.00 89.44 267 LEU A C 1
ATOM 2095 O O . LEU A 1 267 ? -1.374 -7.520 -0.292 1.00 89.44 267 LEU A O 1
ATOM 2099 N N . ALA A 1 268 ? 0.181 -8.622 -1.479 1.00 91.12 268 ALA A N 1
ATOM 2100 C CA . ALA A 1 268 ? 0.505 -9.575 -0.419 1.00 91.12 268 ALA A CA 1
ATOM 2101 C C . ALA A 1 268 ? 1.072 -8.879 0.832 1.00 91.12 268 ALA A C 1
ATOM 2103 O O . ALA A 1 268 ? 0.637 -9.143 1.956 1.00 91.12 268 ALA A O 1
ATOM 2104 N N . SER A 1 269 ? 2.017 -7.954 0.646 1.00 88.94 269 SER A N 1
ATOM 2105 C CA . SER A 1 269 ? 2.607 -7.182 1.744 1.00 88.94 269 SER A CA 1
ATOM 2106 C C . SER A 1 269 ? 1.593 -6.251 2.401 1.00 88.94 269 SER A C 1
ATOM 2108 O O . SER A 1 269 ? 1.578 -6.128 3.622 1.00 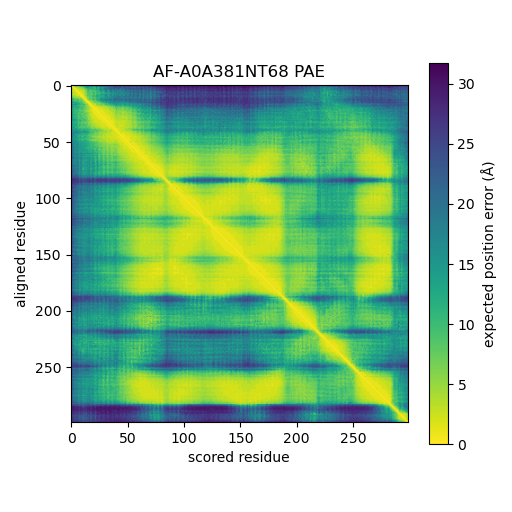88.94 269 SER A O 1
ATOM 2110 N N . GLY A 1 270 ? 0.690 -5.651 1.634 1.00 90.00 270 GLY A N 1
ATOM 2111 C CA . GLY A 1 270 ? -0.358 -4.796 2.163 1.00 90.00 270 GLY A CA 1
ATOM 2112 C C . GLY A 1 270 ? -1.429 -5.565 2.944 1.00 90.00 270 GLY A C 1
ATOM 2113 O O . GLY A 1 270 ? -1.875 -5.092 3.989 1.00 90.00 270 GLY A O 1
ATOM 2114 N N . MET A 1 271 ? -1.778 -6.791 2.533 1.00 93.44 271 MET A N 1
ATOM 2115 C CA . MET A 1 271 ? -2.588 -7.695 3.365 1.00 93.44 271 MET A CA 1
ATOM 2116 C C . MET A 1 271 ? -1.889 -7.997 4.695 1.00 93.44 271 MET A C 1
ATOM 2118 O O . MET A 1 271 ? -2.512 -7.920 5.753 1.00 93.44 271 MET A O 1
ATOM 2122 N N . LEU A 1 272 ? -0.585 -8.288 4.667 1.00 91.81 272 LEU A N 1
ATOM 2123 C CA . LEU A 1 272 ? 0.198 -8.504 5.884 1.00 91.81 272 LEU A CA 1
ATOM 2124 C C . LEU A 1 272 ? 0.214 -7.250 6.772 1.00 91.81 272 LEU A C 1
ATOM 2126 O O . LEU A 1 272 ? 0.048 -7.358 7.983 1.00 91.81 272 LEU A O 1
ATOM 2130 N N . VAL A 1 273 ? 0.362 -6.059 6.189 1.00 89.88 273 VAL A N 1
ATOM 2131 C CA . VAL A 1 273 ? 0.310 -4.779 6.910 1.00 89.88 273 VAL A CA 1
ATOM 2132 C C . VAL A 1 273 ? -1.042 -4.570 7.587 1.00 89.88 273 VAL A C 1
ATOM 2134 O O . VAL A 1 273 ? -1.064 -4.136 8.738 1.00 89.88 273 VAL A O 1
ATOM 2137 N N . LEU A 1 274 ? -2.152 -4.916 6.927 1.00 92.00 274 LEU A N 1
ATOM 2138 C CA . LEU A 1 274 ? -3.489 -4.893 7.531 1.00 92.00 274 LEU A CA 1
ATOM 2139 C C . LEU A 1 274 ? -3.559 -5.750 8.792 1.00 92.00 274 LEU A C 1
ATOM 2141 O O . LEU A 1 274 ? -4.025 -5.276 9.833 1.00 92.00 274 LEU A O 1
ATOM 2145 N N . LEU A 1 275 ? -3.046 -6.976 8.724 1.00 91.88 275 LEU A N 1
ATOM 2146 C CA . LEU A 1 275 ? -3.008 -7.888 9.865 1.00 91.88 275 LEU A CA 1
ATOM 2147 C C . LEU A 1 275 ? -2.088 -7.358 10.971 1.00 91.88 275 LEU A C 1
ATOM 2149 O O . LEU A 1 275 ? -2.504 -7.266 12.122 1.00 91.88 275 LEU A O 1
ATOM 2153 N N . LEU A 1 276 ? -0.868 -6.936 10.630 1.00 88.88 276 LEU A N 1
ATOM 2154 C CA . LEU A 1 276 ? 0.122 -6.445 11.592 1.00 88.88 276 LEU A CA 1
ATOM 2155 C C . LEU A 1 276 ? -0.320 -5.160 12.296 1.00 88.88 276 LEU A C 1
ATOM 2157 O O . LEU A 1 276 ? -0.111 -5.022 13.499 1.00 88.88 276 LEU A O 1
ATOM 2161 N N . ALA A 1 277 ? -0.933 -4.217 11.578 1.00 86.81 277 ALA A N 1
ATOM 2162 C CA . ALA A 1 277 ? -1.435 -2.980 12.170 1.00 86.81 277 ALA A CA 1
ATOM 2163 C C . ALA A 1 277 ? -2.510 -3.270 13.225 1.00 86.81 277 ALA A C 1
ATOM 2165 O O . ALA A 1 277 ? -2.457 -2.724 14.326 1.00 86.81 277 ALA A O 1
ATOM 2166 N N . ASN A 1 278 ? -3.433 -4.180 12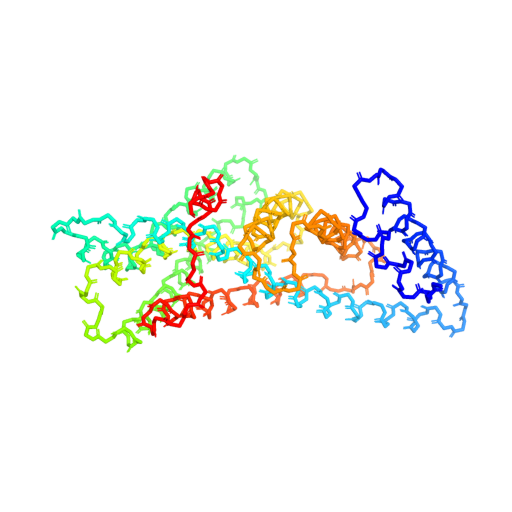.913 1.00 89.56 278 ASN A N 1
ATOM 2167 C CA . ASN A 1 278 ? -4.476 -4.620 13.833 1.00 89.56 278 ASN A CA 1
ATOM 2168 C C . ASN A 1 278 ? -3.910 -5.445 15.002 1.00 89.56 278 ASN A C 1
ATOM 2170 O O . ASN A 1 278 ? -4.286 -5.211 16.145 1.00 89.56 278 ASN A O 1
ATOM 2174 N N . TYR A 1 279 ? -2.963 -6.352 14.755 1.00 86.44 279 TYR A N 1
ATOM 2175 C CA . TYR A 1 279 ? -2.286 -7.124 15.803 1.00 86.44 279 TYR A CA 1
ATOM 2176 C C . TYR A 1 279 ? -1.535 -6.232 16.803 1.00 86.44 279 TYR A C 1
ATOM 2178 O O . TYR A 1 279 ? -1.618 -6.420 18.019 1.00 86.44 279 TYR A O 1
ATOM 2186 N N . ASN A 1 280 ? -0.806 -5.235 16.299 1.00 83.75 280 ASN A N 1
ATOM 2187 C CA . ASN A 1 280 ? -0.072 -4.292 17.140 1.00 83.75 280 ASN A CA 1
ATOM 2188 C C . ASN A 1 280 ? -1.021 -3.432 17.980 1.00 83.75 280 ASN A C 1
ATOM 2190 O O . ASN A 1 280 ? -0.719 -3.153 19.138 1.00 83.75 280 ASN A O 1
ATOM 2194 N N . PHE A 1 281 ? -2.172 -3.049 17.418 1.00 82.81 281 PHE A N 1
ATOM 2195 C CA . PHE A 1 281 ? -3.219 -2.357 18.166 1.00 82.81 281 PHE A CA 1
ATOM 2196 C C . PHE A 1 281 ? -3.791 -3.243 19.286 1.00 82.81 281 PHE A C 1
ATOM 2198 O O . PHE A 1 281 ? -3.833 -2.814 20.435 1.00 82.81 281 PHE A O 1
ATOM 2205 N N . LEU A 1 282 ? -4.136 -4.501 18.982 1.00 81.81 282 LEU A N 1
ATOM 2206 C CA . LEU A 1 282 ? -4.674 -5.475 19.946 1.00 81.81 282 LEU A CA 1
ATOM 2207 C C . LEU A 1 282 ? -3.735 -5.757 21.124 1.00 81.81 282 LEU A C 1
ATOM 2209 O O . LEU A 1 282 ? -4.168 -5.835 22.267 1.00 81.81 282 LEU A O 1
ATOM 2213 N N . THR A 1 283 ? -2.444 -5.946 20.851 1.00 78.81 283 THR A N 1
ATOM 2214 C CA . THR A 1 283 ? -1.474 -6.375 21.873 1.00 78.81 283 THR A CA 1
ATOM 2215 C C . THR A 1 283 ? -0.947 -5.235 22.737 1.00 78.81 283 THR A C 1
ATOM 2217 O O . THR A 1 283 ? -0.098 -5.470 23.598 1.00 78.81 283 THR A O 1
ATOM 2220 N N . GLY A 1 284 ? -1.380 -3.992 22.492 1.00 65.94 284 GLY A N 1
ATOM 2221 C CA . GLY A 1 284 ? -0.861 -2.812 23.187 1.00 65.94 284 GLY A CA 1
ATOM 2222 C C . GLY A 1 284 ? 0.652 -2.622 23.019 1.00 65.94 284 GLY A C 1
ATOM 2223 O O . GLY A 1 284 ? 1.247 -1.794 23.710 1.00 65.94 284 GLY A O 1
ATOM 2224 N N . ARG A 1 285 ? 1.298 -3.376 22.111 1.00 54.44 285 ARG A N 1
ATOM 2225 C CA . ARG A 1 285 ? 2.713 -3.224 21.768 1.00 54.44 285 ARG A CA 1
ATOM 2226 C C . ARG A 1 285 ? 2.855 -1.913 21.018 1.00 54.44 285 ARG A C 1
ATOM 2228 O O . ARG A 1 285 ? 2.667 -1.819 19.806 1.00 54.44 285 ARG A O 1
ATOM 2235 N N . GLY A 1 286 ? 3.134 -0.875 21.792 1.00 46.91 286 GLY A N 1
ATOM 2236 C CA . GLY A 1 286 ? 3.242 0.478 21.308 1.00 46.91 286 GLY A CA 1
ATOM 2237 C C . GLY A 1 286 ? 4.340 0.655 20.257 1.00 46.91 286 GLY A C 1
ATOM 2238 O O . GLY A 1 286 ? 5.514 0.708 20.588 1.00 46.91 286 GLY A O 1
ATOM 2239 N N . LEU A 1 287 ? 3.923 0.938 19.023 1.00 41.56 287 LEU A N 1
ATOM 2240 C CA . LEU A 1 287 ? 4.340 2.177 18.339 1.00 41.56 287 LEU A CA 1
ATOM 2241 C C . LEU A 1 287 ? 3.419 3.337 18.781 1.00 41.56 287 LEU A C 1
ATOM 2243 O O . LEU A 1 287 ? 2.950 4.146 17.982 1.00 41.56 287 LEU A O 1
ATOM 2247 N N . MET A 1 288 ? 2.993 3.290 20.043 1.00 49.31 288 MET A N 1
ATOM 2248 C CA . MET A 1 288 ? 1.966 4.114 20.661 1.00 49.31 288 MET A CA 1
ATOM 2249 C C . MET A 1 288 ? 2.684 5.106 21.558 1.00 49.31 288 MET A C 1
ATOM 2251 O O . MET A 1 288 ? 2.994 4.796 22.706 1.00 49.31 288 MET A O 1
ATOM 2255 N N . LYS A 1 289 ? 2.938 6.295 21.020 1.00 43.88 289 LYS A N 1
ATOM 2256 C CA . LYS A 1 289 ? 2.823 7.541 21.773 1.00 43.88 289 LYS A CA 1
ATOM 2257 C C . LYS A 1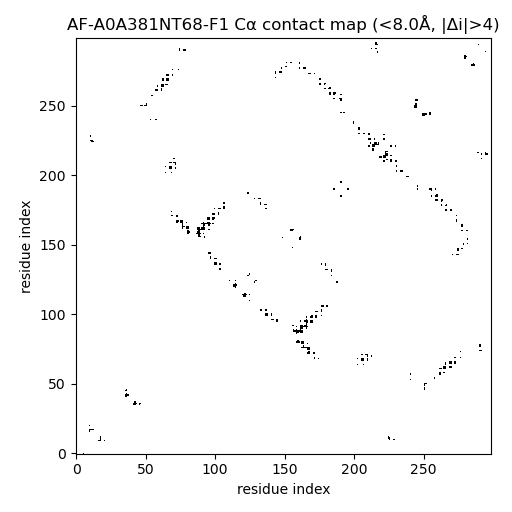 289 ? 2.586 8.693 20.798 1.00 43.88 289 LYS A C 1
ATOM 2259 O O . LYS A 1 289 ? 3.450 9.015 19.990 1.00 43.88 289 LYS A O 1
ATOM 2264 N N . LYS A 1 290 ? 1.398 9.284 20.957 1.00 47.81 290 LYS A N 1
ATOM 2265 C CA . LYS A 1 290 ? 0.903 10.557 20.418 1.00 47.81 290 LYS A CA 1
ATOM 2266 C C . LYS A 1 290 ? 0.624 10.586 18.922 1.00 47.81 290 LYS A C 1
ATOM 2268 O O . LYS A 1 290 ? 1.470 10.211 18.117 1.00 47.81 290 LYS A O 1
ATOM 2273 N N . GLY A 1 291 ? -0.576 11.019 18.543 1.00 48.28 291 GLY A N 1
ATOM 2274 C CA . GLY A 1 291 ? -0.951 11.243 17.144 1.00 48.28 291 GLY A CA 1
ATOM 2275 C C . GLY A 1 291 ? -0.111 12.354 16.498 1.00 48.28 291 GLY A C 1
ATOM 2276 O O . GLY A 1 291 ? 0.451 13.196 17.195 1.00 48.28 291 GLY A O 1
ATOM 2277 N N . PHE A 1 292 ? -0.025 12.403 15.164 1.00 43.84 292 PHE A N 1
ATOM 2278 C CA . PHE A 1 292 ? 0.664 13.482 14.421 1.00 43.84 292 PHE A CA 1
ATOM 2279 C C . PHE A 1 292 ? 0.291 14.898 14.908 1.00 43.84 292 PHE A C 1
ATOM 2281 O O . PHE A 1 292 ? 1.164 15.745 15.094 1.00 43.84 292 PHE A O 1
ATOM 2288 N N . PHE A 1 293 ? -0.995 15.143 15.179 1.00 43.38 293 PHE A N 1
ATOM 2289 C CA . PHE A 1 293 ? -1.478 16.436 15.677 1.00 43.38 293 PHE A CA 1
ATOM 2290 C C . PHE A 1 293 ? -1.113 16.712 17.141 1.00 43.38 293 PHE A C 1
ATOM 2292 O O . PHE A 1 293 ? -0.927 17.867 17.511 1.00 43.38 293 PHE A O 1
ATOM 2299 N N . GLU A 1 294 ? -0.958 15.681 17.968 1.00 51.19 294 GLU A N 1
ATOM 2300 C CA . GLU A 1 294 ? -0.479 15.827 19.348 1.00 51.19 294 GLU A CA 1
ATOM 2301 C C . GLU A 1 294 ? 1.033 16.072 19.382 1.00 51.19 294 GLU A C 1
ATOM 2303 O O . GLU A 1 294 ? 1.502 16.944 20.108 1.00 51.19 294 GLU A O 1
ATOM 2308 N N . ALA A 1 295 ? 1.790 15.393 18.513 1.00 48.97 295 ALA A N 1
ATOM 2309 C CA . ALA A 1 295 ? 3.224 15.620 18.334 1.00 48.97 295 ALA A CA 1
ATOM 2310 C C . ALA A 1 295 ? 3.544 17.040 17.822 1.00 48.97 295 ALA A C 1
ATOM 2312 O O . ALA A 1 295 ? 4.583 17.598 18.178 1.00 48.97 295 ALA A O 1
ATOM 2313 N N . LEU A 1 296 ? 2.651 17.637 17.020 1.00 44.06 296 LEU A N 1
ATOM 2314 C CA . LEU A 1 296 ? 2.728 19.044 16.602 1.00 44.06 296 LEU A CA 1
ATOM 2315 C C . LEU A 1 296 ? 2.314 20.029 17.707 1.00 44.06 296 LEU A C 1
ATOM 2317 O O . LEU A 1 296 ? 2.816 21.150 17.728 1.00 44.06 296 LEU A O 1
ATOM 2321 N N . ARG A 1 297 ? 1.424 19.632 18.627 1.00 47.00 297 ARG A N 1
ATOM 2322 C CA . ARG A 1 297 ? 0.966 20.476 19.748 1.00 47.00 297 ARG A CA 1
ATOM 2323 C C . ARG A 1 297 ? 1.929 20.517 20.937 1.00 47.00 297 ARG A C 1
ATOM 2325 O O . ARG A 1 297 ? 1.728 21.338 21.823 1.00 47.00 297 ARG A O 1
ATOM 2332 N N . GLY A 1 298 ? 2.966 19.681 20.960 1.00 42.59 298 GLY A N 1
ATOM 2333 C CA . GLY A 1 298 ? 4.025 19.746 21.974 1.00 42.59 298 GLY A CA 1
ATOM 2334 C C . GLY A 1 298 ? 3.582 19.412 23.405 1.00 42.59 298 GLY A C 1
ATOM 2335 O O . GLY A 1 298 ? 4.300 19.757 24.340 1.00 42.59 298 GLY A O 1
ATOM 2336 N N . GLN A 1 299 ? 2.432 18.753 23.582 1.00 37.28 299 GLN A N 1
ATOM 2337 C CA . GLN A 1 299 ? 2.045 18.134 24.856 1.00 37.28 299 GLN A CA 1
ATOM 2338 C C . GLN A 1 299 ? 2.603 16.729 24.936 1.00 37.28 299 GLN A C 1
ATOM 2340 O O . GLN A 1 299 ? 2.647 16.045 23.889 1.00 37.28 299 GLN A O 1
#